Protein AF-A0A961JC04-F1 (afdb_monomer)

pLDDT: mean 83.64, std 12.99, range [33.53, 96.5]

Mean predicted aligned error: 6.87 Å

Structure (mmCIF, N/CA/C/O backbone):
data_AF-A0A961JC04-F1
#
_entry.id   AF-A0A961JC04-F1
#
loop_
_atom_site.group_PDB
_atom_site.id
_atom_site.type_symbol
_atom_site.label_atom_id
_atom_site.label_alt_id
_atom_site.label_comp_id
_atom_site.label_asym_id
_atom_site.label_entity_id
_atom_site.label_seq_id
_atom_site.pdbx_PDB_ins_code
_atom_site.Cartn_x
_atom_site.Cartn_y
_atom_site.Cartn_z
_atom_site.occupancy
_atom_site.B_iso_or_equiv
_atom_site.auth_seq_id
_atom_site.auth_comp_id
_atom_site.auth_asym_id
_atom_site.auth_atom_id
_atom_site.pdbx_PDB_model_num
ATOM 1 N N . MET A 1 1 ? 18.049 29.715 16.057 1.00 34.16 1 MET A N 1
ATOM 2 C CA . MET A 1 1 ? 17.731 28.645 17.024 1.00 34.16 1 MET A CA 1
ATOM 3 C C . MET A 1 1 ? 17.619 27.347 16.231 1.00 34.16 1 MET A C 1
ATOM 5 O O . MET A 1 1 ? 16.633 27.157 15.534 1.00 34.16 1 MET A O 1
ATOM 9 N N . ARG A 1 2 ? 18.699 26.555 16.179 1.00 36.19 2 ARG A N 1
ATOM 10 C CA . ARG A 1 2 ? 18.764 25.285 15.439 1.00 36.19 2 ARG A CA 1
ATOM 11 C C . ARG A 1 2 ? 18.421 24.164 16.416 1.00 36.19 2 ARG A C 1
ATOM 13 O O . ARG A 1 2 ? 19.235 23.862 17.277 1.00 36.19 2 ARG A O 1
ATOM 20 N N . TYR A 1 3 ? 17.234 23.584 16.290 1.00 33.78 3 TYR A N 1
ATOM 21 C CA . TYR A 1 3 ? 16.940 22.270 16.857 1.00 33.78 3 TYR A CA 1
ATOM 22 C C . TYR A 1 3 ? 17.238 21.231 15.770 1.00 33.78 3 TYR A C 1
ATOM 24 O O . TYR A 1 3 ? 16.352 20.809 15.035 1.00 33.78 3 TYR A O 1
ATOM 32 N N . GLU A 1 4 ? 18.513 20.877 15.621 1.00 39.78 4 GLU A N 1
ATOM 33 C CA . GLU A 1 4 ? 18.945 19.700 14.858 1.00 39.78 4 GLU A CA 1
ATOM 34 C C . GLU A 1 4 ? 19.625 18.718 15.816 1.00 39.78 4 GLU A C 1
ATOM 36 O O . GLU A 1 4 ? 20.788 18.358 15.661 1.00 39.78 4 GLU A O 1
ATOM 41 N N . GLU A 1 5 ? 18.881 18.251 16.820 1.00 42.38 5 GLU A N 1
ATOM 42 C CA . GLU A 1 5 ? 19.160 16.920 17.352 1.00 42.38 5 GLU A CA 1
ATOM 43 C C . GLU A 1 5 ? 18.714 15.913 16.289 1.00 42.38 5 GLU A C 1
ATOM 45 O O . GLU A 1 5 ? 17.540 15.587 16.072 1.00 42.38 5 GLU A O 1
ATOM 50 N N . THR A 1 6 ? 19.704 15.518 15.500 1.00 48.38 6 THR A N 1
ATOM 51 C CA . THR A 1 6 ? 19.596 14.481 14.487 1.00 48.38 6 THR A CA 1
ATOM 52 C C . THR A 1 6 ? 19.520 13.162 15.240 1.00 48.38 6 THR A C 1
ATOM 54 O O . THR A 1 6 ? 20.556 12.604 15.588 1.00 48.38 6 THR A O 1
ATOM 57 N N . SER A 1 7 ? 18.315 12.676 15.555 1.00 51.34 7 SER A N 1
ATOM 58 C CA . SER A 1 7 ? 18.206 11.309 16.064 1.00 51.34 7 SER A CA 1
ATOM 59 C C . SER A 1 7 ? 18.908 10.356 15.091 1.00 51.34 7 SER A C 1
ATOM 61 O O . SER A 1 7 ? 18.684 10.398 13.874 1.00 51.34 7 SER A O 1
ATOM 63 N N . SER A 1 8 ? 19.813 9.544 15.635 1.00 64.31 8 SER A N 1
ATOM 64 C CA . SER A 1 8 ? 20.621 8.579 14.894 1.00 64.31 8 SER A CA 1
ATOM 65 C C . SER A 1 8 ? 19.840 7.314 14.537 1.00 64.31 8 SER A C 1
ATOM 67 O O . SER A 1 8 ? 20.302 6.551 13.683 1.00 64.31 8 SER A O 1
ATOM 69 N N . LEU A 1 9 ? 18.666 7.101 15.145 1.00 81.06 9 LEU A N 1
ATOM 70 C CA .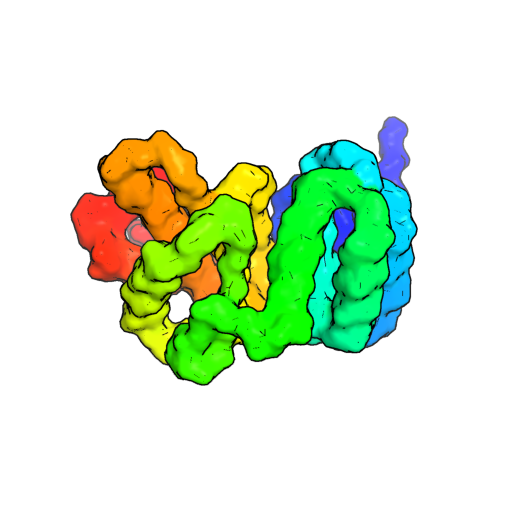 LEU A 1 9 ? 17.882 5.885 14.976 1.00 81.06 9 LEU A CA 1
ATOM 71 C C . LEU A 1 9 ? 17.142 5.884 13.625 1.00 81.06 9 LEU A C 1
ATOM 73 O O . LEU A 1 9 ? 16.442 6.848 13.299 1.00 81.06 9 LEU A O 1
ATOM 77 N N . PRO A 1 10 ? 17.235 4.797 12.833 1.00 82.81 10 PRO A N 1
ATOM 78 C CA . PRO A 1 10 ? 16.523 4.690 11.559 1.00 82.81 10 PRO A CA 1
ATOM 79 C C . PRO A 1 10 ? 15.000 4.836 11.679 1.00 82.81 10 PRO A C 1
ATOM 81 O O . PRO A 1 10 ? 14.378 5.392 10.777 1.00 82.81 10 PRO A O 1
ATOM 84 N N . VAL A 1 11 ? 14.398 4.420 12.802 1.00 85.88 11 VAL A N 1
ATOM 85 C CA . VAL A 1 11 ? 12.956 4.601 13.062 1.00 85.88 11 VAL A CA 1
ATOM 86 C C . VAL A 1 11 ? 12.585 6.085 13.105 1.00 85.88 11 VAL A C 1
ATOM 88 O O . VAL A 1 11 ? 11.641 6.495 12.437 1.00 85.88 11 VAL A O 1
ATOM 91 N N . ASP A 1 12 ? 13.374 6.933 13.763 1.00 86.81 12 ASP A N 1
ATOM 92 C CA . ASP A 1 12 ? 13.081 8.369 13.832 1.00 86.81 12 ASP A CA 1
ATOM 93 C C . ASP A 1 12 ? 13.235 9.056 12.474 1.00 86.81 12 ASP A C 1
ATOM 95 O O . ASP A 1 12 ? 12.460 9.956 12.126 1.00 86.81 12 ASP A O 1
ATOM 99 N N . ARG A 1 13 ? 14.205 8.612 11.663 1.00 88.19 13 ARG A N 1
ATOM 100 C CA . ARG A 1 13 ? 1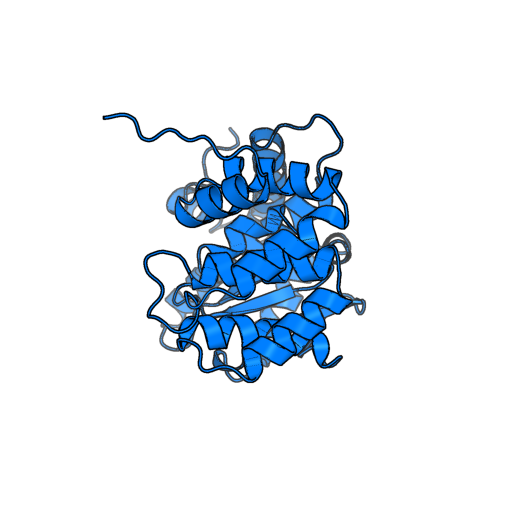4.336 9.058 10.269 1.00 88.19 13 ARG A CA 1
ATOM 101 C C . ARG A 1 13 ? 13.138 8.627 9.426 1.00 88.19 13 ARG A C 1
ATOM 103 O O . ARG A 1 13 ? 12.625 9.453 8.668 1.00 88.19 13 ARG A O 1
ATOM 110 N N . LEU A 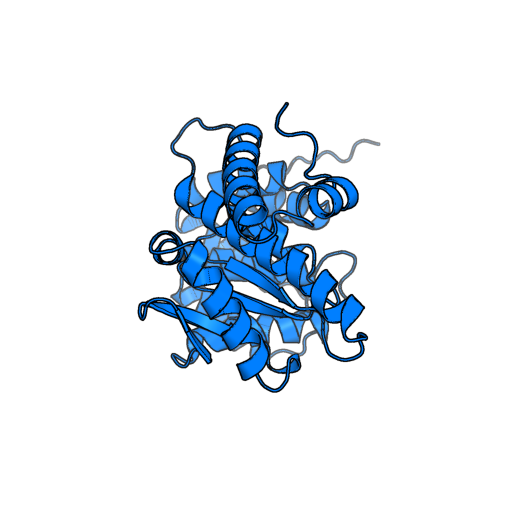1 14 ? 12.672 7.386 9.584 1.00 88.75 14 LEU A N 1
ATOM 111 C CA . LEU A 1 14 ? 11.479 6.870 8.912 1.00 88.75 14 LEU A CA 1
ATOM 112 C C . LEU A 1 14 ? 10.256 7.721 9.276 1.00 88.75 14 LEU A C 1
ATOM 114 O O . LEU A 1 14 ? 9.611 8.277 8.387 1.00 88.75 14 LEU A O 1
ATOM 118 N N . LEU A 1 15 ? 9.982 7.895 10.570 1.00 86.69 15 LEU A N 1
ATOM 119 C CA . LEU A 1 15 ? 8.841 8.659 11.078 1.00 86.69 15 LEU A CA 1
ATOM 120 C C . LEU A 1 15 ? 8.885 10.116 10.618 1.00 86.69 15 LEU A C 1
ATOM 122 O O . LEU A 1 15 ? 7.885 10.651 10.138 1.00 86.69 15 LEU A O 1
ATOM 126 N N . ARG A 1 16 ? 10.057 10.758 10.682 1.00 86.62 16 ARG A N 1
ATOM 127 C CA . ARG A 1 16 ? 10.255 12.115 10.158 1.00 86.62 16 ARG A CA 1
ATOM 128 C C . ARG A 1 16 ? 9.995 12.172 8.655 1.00 86.62 16 ARG A C 1
ATOM 130 O O . ARG A 1 16 ? 9.315 13.088 8.191 1.00 86.62 16 ARG A O 1
ATOM 137 N N . GLY A 1 17 ? 10.501 11.207 7.890 1.00 86.75 17 GLY A N 1
ATOM 138 C CA . GLY A 1 17 ? 10.270 11.105 6.451 1.00 86.75 17 GLY A CA 1
ATOM 139 C C . GLY A 1 17 ? 8.786 10.952 6.110 1.00 86.75 17 GLY A C 1
ATOM 140 O O . GLY A 1 17 ? 8.287 11.651 5.228 1.00 86.75 17 GLY A O 1
ATOM 141 N N . LEU A 1 18 ? 8.061 10.108 6.852 1.00 85.06 18 LEU A N 1
ATOM 142 C CA . LEU A 1 18 ? 6.624 9.881 6.680 1.00 85.06 18 LEU A CA 1
ATOM 143 C C . LEU A 1 18 ? 5.816 11.141 7.011 1.00 85.06 18 LEU A C 1
ATOM 145 O O . LEU A 1 18 ? 5.005 11.590 6.196 1.00 85.06 18 LEU A O 1
ATOM 149 N N . ARG A 1 19 ? 6.103 11.774 8.156 1.00 84.25 19 ARG A N 1
ATOM 150 C CA . ARG A 1 19 ? 5.468 13.029 8.595 1.00 84.25 19 ARG A CA 1
ATOM 151 C C . ARG A 1 19 ? 5.727 14.185 7.619 1.00 84.25 19 ARG A C 1
ATOM 153 O O . ARG A 1 19 ? 4.845 15.014 7.415 1.00 84.25 19 ARG A O 1
ATOM 160 N N . THR A 1 20 ? 6.897 14.218 6.974 1.00 83.12 20 THR A N 1
ATOM 161 C CA . THR A 1 20 ? 7.299 15.270 6.013 1.00 83.12 20 THR A CA 1
ATOM 162 C C . THR A 1 20 ? 7.099 14.904 4.539 1.00 83.12 20 THR A C 1
ATOM 164 O O . THR A 1 20 ? 7.484 15.683 3.669 1.00 83.12 20 THR A O 1
ATOM 167 N N . ALA A 1 21 ? 6.495 13.750 4.236 1.00 79.50 21 ALA A N 1
ATOM 168 C CA . ALA A 1 21 ? 6.263 13.266 2.870 1.00 79.50 21 ALA A CA 1
ATOM 169 C C . ALA A 1 21 ? 7.529 13.085 2.003 1.00 79.50 21 ALA A C 1
ATOM 171 O O . ALA A 1 21 ? 7.442 13.062 0.774 1.00 79.50 21 ALA A O 1
ATOM 172 N N . ARG A 1 22 ? 8.711 12.951 2.612 1.00 84.38 22 ARG A N 1
ATOM 173 C CA . ARG A 1 22 ? 9.986 12.812 1.894 1.00 84.38 22 ARG A CA 1
ATOM 174 C C . ARG A 1 22 ? 10.254 11.346 1.562 1.00 84.38 22 ARG A C 1
ATOM 176 O O . ARG A 1 22 ? 10.952 10.668 2.309 1.00 84.38 22 ARG A O 1
ATOM 183 N N . VAL A 1 23 ? 9.705 10.860 0.446 1.00 80.88 23 VAL A N 1
ATOM 184 C CA . VAL A 1 23 ? 9.762 9.433 0.054 1.00 80.88 23 VAL A CA 1
ATOM 185 C C . VAL A 1 23 ? 11.195 8.887 0.018 1.00 80.88 23 VAL A C 1
ATOM 187 O O . VAL A 1 23 ? 11.435 7.817 0.563 1.00 80.88 23 VAL A O 1
ATOM 190 N N . SER A 1 24 ? 12.169 9.641 -0.503 1.00 81.00 24 SER A N 1
ATOM 191 C CA . SER A 1 24 ? 13.581 9.222 -0.520 1.00 81.00 24 SER A CA 1
ATOM 192 C C . SER A 1 24 ? 14.177 9.036 0.883 1.00 81.00 24 SER A C 1
ATOM 194 O O . SER A 1 24 ? 14.940 8.098 1.111 1.00 81.00 24 SER A O 1
ATOM 196 N N . ALA A 1 25 ? 13.793 9.879 1.849 1.00 84.94 25 ALA A N 1
ATOM 197 C CA . ALA A 1 25 ? 14.208 9.738 3.245 1.00 84.94 25 ALA A CA 1
ATOM 198 C C . ALA A 1 25 ? 13.563 8.509 3.902 1.00 84.94 25 ALA A C 1
ATOM 200 O O . ALA A 1 25 ? 14.232 7.784 4.635 1.00 84.94 25 ALA A O 1
ATOM 201 N N . VAL A 1 26 ? 12.286 8.251 3.600 1.00 85.75 26 VAL A N 1
ATOM 202 C CA . VAL A 1 26 ? 11.575 7.051 4.066 1.00 85.75 26 VAL A CA 1
ATOM 203 C C . VAL A 1 26 ? 12.216 5.790 3.485 1.00 85.75 26 VAL A C 1
ATOM 205 O O . VAL A 1 26 ? 12.465 4.844 4.222 1.00 85.75 26 VAL A O 1
ATOM 208 N N . TRP A 1 27 ? 12.549 5.790 2.193 1.00 83.31 27 TRP A N 1
ATOM 209 C CA . TRP A 1 27 ? 13.206 4.667 1.524 1.00 83.31 27 TRP A CA 1
ATOM 210 C C . TRP A 1 27 ? 14.598 4.381 2.096 1.00 83.31 27 TRP A C 1
ATOM 212 O O . TRP A 1 27 ? 14.915 3.232 2.407 1.00 83.31 27 TRP A O 1
ATOM 222 N N . GLY A 1 28 ? 15.411 5.423 2.310 1.00 84.75 28 GLY A N 1
ATOM 223 C CA . GLY A 1 28 ? 16.721 5.289 2.951 1.00 84.75 28 GLY A CA 1
ATOM 224 C C . GLY A 1 28 ? 16.621 4.685 4.354 1.00 84.75 28 GLY A C 1
ATOM 225 O O . GLY A 1 28 ? 17.309 3.708 4.649 1.00 84.75 28 GLY A O 1
ATOM 226 N N . ALA A 1 29 ? 15.702 5.201 5.175 1.00 87.62 29 ALA A N 1
ATOM 227 C CA . ALA A 1 29 ? 15.454 4.693 6.521 1.00 87.62 29 ALA A CA 1
ATOM 228 C C . ALA A 1 29 ? 14.923 3.248 6.518 1.00 87.62 29 ALA A C 1
ATOM 230 O O . ALA A 1 29 ? 15.407 2.417 7.279 1.00 87.62 29 ALA A O 1
ATOM 231 N N . ALA A 1 30 ? 13.990 2.904 5.625 1.00 84.25 30 ALA A N 1
ATOM 232 C CA . ALA A 1 30 ? 13.474 1.541 5.492 1.00 84.25 30 ALA A CA 1
ATOM 233 C C . ALA A 1 30 ? 14.574 0.541 5.096 1.00 84.25 30 ALA A C 1
ATOM 235 O O . ALA A 1 30 ? 14.599 -0.588 5.585 1.00 84.25 30 ALA A O 1
ATOM 236 N N . ARG A 1 31 ? 15.525 0.950 4.247 1.00 83.56 31 ARG A N 1
ATOM 237 C CA . ARG A 1 31 ? 16.679 0.118 3.879 1.00 83.56 31 ARG A CA 1
ATOM 238 C C . ARG A 1 31 ? 17.639 -0.099 5.051 1.00 83.56 31 ARG A C 1
ATOM 240 O O . ARG A 1 31 ? 18.206 -1.179 5.180 1.00 83.56 31 ARG A O 1
ATOM 247 N N . GLU A 1 32 ? 17.821 0.908 5.897 1.00 86.56 32 GLU A N 1
ATOM 248 C CA . GLU A 1 32 ? 18.600 0.781 7.132 1.00 86.56 32 GLU A CA 1
ATOM 249 C C . GLU A 1 32 ? 17.903 -0.140 8.141 1.00 86.56 32 GLU A C 1
ATOM 251 O O . GLU A 1 32 ? 18.556 -1.011 8.704 1.00 86.56 32 GLU A O 1
ATOM 256 N N . LEU A 1 33 ? 16.579 -0.026 8.304 1.00 85.38 33 LEU A N 1
ATOM 257 C CA . LEU A 1 33 ? 15.785 -0.937 9.141 1.00 85.38 33 LEU A CA 1
ATOM 258 C C . LEU A 1 33 ? 15.888 -2.390 8.651 1.00 85.38 33 LEU A C 1
ATOM 260 O O . LEU A 1 33 ? 16.155 -3.285 9.446 1.00 85.38 33 LEU A O 1
ATOM 264 N N . ARG A 1 34 ? 15.802 -2.620 7.330 1.00 82.31 34 ARG A N 1
ATOM 265 C CA . ARG A 1 34 ? 16.060 -3.936 6.707 1.00 82.31 34 ARG A CA 1
ATOM 266 C C . ARG A 1 34 ? 17.424 -4.508 7.092 1.00 82.31 34 ARG A C 1
ATOM 268 O O . ARG A 1 34 ? 17.538 -5.710 7.304 1.00 82.31 34 ARG A O 1
ATOM 275 N N . ALA A 1 35 ? 18.453 -3.664 7.155 1.00 83.88 35 ALA A N 1
ATOM 276 C CA . ALA A 1 35 ? 19.803 -4.087 7.514 1.00 83.88 35 ALA A CA 1
ATOM 277 C C . ALA A 1 35 ? 19.956 -4.406 9.012 1.00 83.88 35 ALA A C 1
ATOM 279 O O . ALA A 1 35 ? 20.814 -5.212 9.357 1.00 83.88 35 ALA A O 1
ATOM 280 N N . LEU A 1 36 ? 19.130 -3.803 9.876 1.00 82.56 36 LEU A N 1
ATOM 281 C CA . LEU A 1 36 ? 19.084 -4.095 11.313 1.00 82.56 36 LEU A CA 1
ATOM 282 C C . LEU A 1 36 ? 18.342 -5.402 11.645 1.00 82.56 36 LEU A C 1
ATOM 284 O O . LEU A 1 36 ? 18.507 -5.928 12.739 1.00 82.56 36 LEU A O 1
ATOM 288 N N . GLY A 1 37 ? 17.537 -5.947 10.727 1.00 80.38 37 GLY A N 1
ATOM 289 C CA . GLY A 1 37 ? 16.803 -7.194 10.973 1.00 80.38 37 GLY A CA 1
ATOM 290 C C . GLY A 1 37 ? 15.729 -7.027 12.061 1.00 80.38 37 GLY A C 1
ATOM 291 O O . GLY A 1 37 ? 15.049 -6.011 12.055 1.00 80.38 37 GLY A O 1
ATOM 292 N N . PRO A 1 38 ? 15.514 -7.981 12.980 1.00 81.69 38 PRO A N 1
ATOM 293 C CA . PRO A 1 38 ? 14.445 -7.894 13.984 1.00 81.69 38 PRO A CA 1
ATOM 294 C C . PRO A 1 38 ? 14.693 -6.852 15.095 1.00 81.69 38 PRO A C 1
ATOM 296 O O . PRO A 1 38 ? 13.764 -6.489 15.815 1.00 81.69 38 PRO A O 1
ATOM 299 N N . ASP A 1 39 ? 15.908 -6.309 15.223 1.00 84.69 39 ASP A N 1
ATOM 300 C CA . ASP A 1 39 ? 16.299 -5.438 16.346 1.00 84.69 39 ASP A CA 1
ATOM 301 C C . ASP A 1 39 ? 15.535 -4.103 16.412 1.00 84.69 39 ASP A C 1
ATOM 303 O O . ASP A 1 39 ? 15.492 -3.454 17.458 1.00 84.69 39 ASP A O 1
ATOM 307 N N . TRP A 1 40 ? 14.908 -3.667 15.316 1.00 85.75 40 TRP A N 1
ATOM 308 C CA . TRP A 1 40 ? 14.099 -2.443 15.306 1.00 85.75 40 TRP A CA 1
ATOM 309 C C . TRP A 1 40 ? 12.625 -2.682 15.668 1.00 85.75 40 TRP A C 1
ATOM 311 O O . TRP A 1 40 ? 11.907 -1.707 15.906 1.00 85.75 40 TRP A O 1
ATOM 321 N N . VAL A 1 41 ? 12.163 -3.938 15.761 1.00 86.69 41 VAL A N 1
ATOM 322 C CA . VAL A 1 41 ? 10.772 -4.269 16.121 1.00 86.69 41 VAL A CA 1
ATOM 323 C C . VAL A 1 41 ? 10.359 -3.622 17.451 1.00 86.69 41 VAL A C 1
ATOM 325 O O . VAL A 1 41 ? 9.310 -2.972 17.477 1.00 86.69 41 VAL A O 1
ATOM 328 N N . PRO A 1 42 ? 11.159 -3.671 18.540 1.00 88.38 42 PRO A N 1
ATOM 329 C CA . PRO A 1 42 ? 10.803 -2.999 19.791 1.00 88.38 42 PRO A CA 1
ATOM 330 C C . PRO A 1 42 ? 10.614 -1.484 19.638 1.00 88.38 42 PRO A C 1
ATOM 332 O O . PRO A 1 42 ? 9.705 -0.918 20.242 1.00 88.38 42 PRO A O 1
ATOM 335 N N . LEU A 1 43 ? 11.428 -0.832 18.802 1.00 86.56 43 LEU A N 1
ATOM 336 C CA . LEU A 1 43 ? 11.334 0.609 18.541 1.00 86.56 43 LEU A CA 1
ATOM 337 C C . LEU A 1 43 ? 10.044 0.954 17.787 1.00 86.56 43 LEU A C 1
ATOM 339 O O . LEU A 1 43 ? 9.371 1.926 18.118 1.00 86.56 43 LEU A O 1
ATOM 343 N N . MET A 1 44 ? 9.665 0.130 16.808 1.00 87.88 44 MET A N 1
ATOM 344 C CA . MET A 1 44 ? 8.404 0.302 16.088 1.00 87.88 44 MET A CA 1
ATOM 345 C C . MET A 1 44 ? 7.195 0.093 16.987 1.00 87.88 44 MET A C 1
ATOM 347 O O . MET A 1 44 ? 6.244 0.873 16.955 1.00 87.88 44 MET A O 1
ATOM 351 N N . ARG A 1 45 ? 7.241 -0.952 17.818 1.00 89.50 45 ARG A N 1
ATOM 352 C CA . ARG A 1 45 ? 6.190 -1.216 18.796 1.00 89.50 45 ARG A CA 1
ATOM 353 C C . ARG A 1 45 ? 6.071 -0.057 19.773 1.00 89.50 45 ARG A C 1
ATOM 355 O O . ARG A 1 45 ? 4.952 0.348 20.059 1.00 89.50 45 ARG A O 1
ATOM 362 N N . ALA A 1 46 ? 7.176 0.513 20.252 1.00 88.88 46 ALA A N 1
ATOM 363 C CA . ALA A 1 46 ? 7.132 1.680 21.130 1.00 88.88 46 ALA A CA 1
ATOM 364 C C . ALA A 1 46 ? 6.363 2.852 20.489 1.00 88.88 46 ALA A C 1
ATOM 366 O O . ALA A 1 46 ? 5.477 3.414 21.133 1.00 88.88 46 ALA A O 1
ATOM 367 N N . GLU A 1 47 ? 6.605 3.143 19.206 1.00 88.75 47 GLU A N 1
ATOM 368 C CA . GLU A 1 47 ? 5.850 4.166 18.467 1.00 88.75 47 GLU A CA 1
ATOM 369 C C . GLU A 1 47 ? 4.362 3.793 18.323 1.00 88.75 47 GLU A C 1
ATOM 371 O O . GLU A 1 47 ? 3.483 4.611 18.589 1.00 88.75 47 GLU A O 1
ATOM 376 N N . LEU A 1 48 ? 4.040 2.541 17.980 1.00 90.19 48 LEU A N 1
ATOM 377 C CA . LEU A 1 48 ? 2.652 2.055 17.894 1.00 90.19 48 LEU A CA 1
ATOM 378 C C . LEU A 1 48 ? 1.915 2.075 19.250 1.00 90.19 48 LEU A C 1
ATOM 380 O O . LEU A 1 48 ? 0.680 2.072 19.291 1.00 90.19 48 LEU A O 1
ATOM 384 N N . HIS A 1 49 ? 2.631 2.114 20.374 1.00 90.69 49 HIS A N 1
ATOM 385 C CA . HIS A 1 49 ? 2.038 2.219 21.710 1.00 90.69 49 HIS A CA 1
ATOM 386 C C . HIS A 1 49 ? 1.716 3.652 22.141 1.00 90.69 49 HIS A C 1
ATOM 388 O O . HIS A 1 49 ? 0.957 3.823 23.101 1.00 90.69 49 HIS A O 1
ATOM 394 N N . THR A 1 50 ? 2.213 4.662 21.425 1.00 86.69 50 THR A N 1
ATOM 395 C CA . THR A 1 50 ? 1.898 6.070 21.700 1.00 86.69 50 THR A CA 1
ATOM 396 C C . THR A 1 50 ? 0.382 6.338 21.640 1.00 86.69 50 THR A C 1
ATOM 398 O O . THR A 1 50 ? -0.373 5.592 21.000 1.00 86.69 50 THR A O 1
ATOM 401 N N . PRO A 1 51 ? -0.116 7.370 22.346 1.00 83.38 51 PRO A N 1
ATOM 402 C CA . PRO A 1 51 ? -1.529 7.749 22.301 1.00 83.38 51 PRO A CA 1
ATOM 403 C C . PRO A 1 51 ? -1.929 8.466 21.000 1.00 83.38 51 PRO A C 1
ATOM 405 O O . PRO A 1 51 ? -3.116 8.686 20.782 1.00 83.38 51 PRO A O 1
ATOM 408 N N . ASP A 1 52 ? -0.984 8.780 20.109 1.00 83.50 52 ASP A N 1
ATOM 409 C CA . ASP A 1 52 ? -1.193 9.563 18.880 1.00 83.50 52 ASP A CA 1
ATOM 410 C C . ASP A 1 52 ? -2.299 9.010 17.957 1.00 83.50 52 ASP A C 1
ATOM 412 O O . ASP A 1 52 ? -2.848 9.732 17.123 1.00 83.50 52 ASP A O 1
ATOM 416 N N . TRP A 1 53 ? -2.657 7.732 18.102 1.00 88.19 53 TRP A N 1
ATOM 417 C CA . TRP A 1 53 ? -3.666 7.061 17.281 1.00 88.19 53 TRP A CA 1
ATOM 418 C C . TRP A 1 53 ? -5.115 7.337 17.705 1.00 88.19 53 TRP A C 1
ATOM 420 O O . TRP A 1 53 ? -6.037 7.077 16.920 1.00 88.19 53 TRP A O 1
ATOM 430 N N . THR A 1 54 ? -5.330 7.826 18.930 1.00 83.75 54 THR A N 1
ATOM 431 C CA . THR A 1 54 ? -6.670 8.115 19.468 1.00 83.75 54 THR A CA 1
ATOM 432 C C . THR A 1 54 ? -7.156 9.505 19.068 1.00 83.75 54 THR A C 1
ATOM 434 O O . THR A 1 54 ? -8.354 9.723 18.906 1.00 83.75 54 THR A O 1
ATOM 437 N N . GLU A 1 55 ? -6.232 10.448 18.882 1.00 77.19 55 GLU A N 1
ATOM 438 C CA . GLU A 1 55 ? -6.543 11.816 18.477 1.00 77.19 55 GLU A CA 1
ATOM 439 C C . GLU A 1 55 ? -6.786 11.933 16.967 1.00 77.19 55 GLU A C 1
ATOM 441 O O . GLU A 1 55 ? -6.361 11.093 16.167 1.00 77.19 55 GLU A O 1
ATOM 446 N N . ALA A 1 56 ? -7.456 13.016 16.556 1.00 64.19 56 ALA A N 1
ATOM 447 C CA . ALA A 1 56 ? -7.503 13.388 15.148 1.00 64.19 56 ALA A CA 1
ATOM 448 C C . ALA A 1 56 ? -6.065 13.497 14.616 1.00 64.19 56 ALA A C 1
ATOM 450 O O . ALA A 1 56 ? -5.276 14.256 15.189 1.00 64.19 56 ALA A O 1
ATOM 451 N N . PR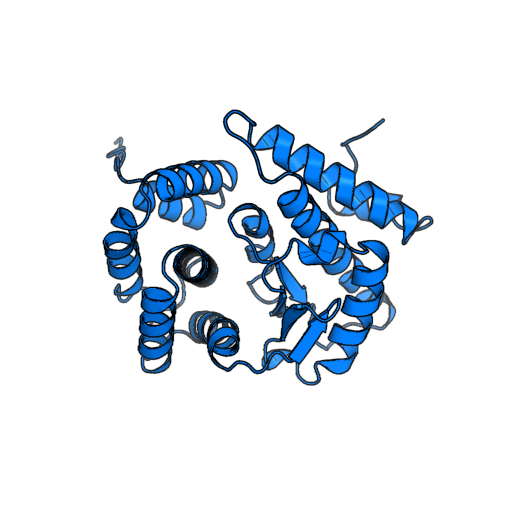O A 1 57 ? -5.699 12.758 13.552 1.00 62.09 57 PRO A N 1
ATOM 452 C CA . PRO A 1 57 ? -4.321 12.693 13.105 1.00 62.09 57 PRO A CA 1
ATOM 453 C C . PRO A 1 57 ? -3.843 14.099 12.742 1.00 62.09 57 PRO A C 1
ATOM 455 O O . PRO A 1 57 ? -4.298 14.707 11.772 1.00 62.09 57 PRO A O 1
ATOM 458 N N . ARG A 1 58 ? -2.906 14.638 13.528 1.00 60.91 58 ARG A N 1
ATOM 459 C CA . ARG A 1 58 ? -2.219 15.881 13.174 1.00 60.91 58 ARG A CA 1
ATOM 460 C C . ARG A 1 58 ? -1.292 15.572 12.001 1.00 60.91 58 ARG A C 1
ATOM 462 O O . ARG A 1 58 ? -0.279 14.893 12.146 1.00 60.91 58 ARG A O 1
ATOM 469 N N . GLY A 1 59 ? -1.655 16.035 10.808 1.00 63.03 59 GLY A N 1
ATOM 470 C CA . GLY A 1 59 ? -0.890 15.758 9.593 1.00 63.03 59 GLY A CA 1
ATOM 471 C C . GLY A 1 59 ? -1.223 14.396 8.973 1.00 63.03 59 GLY A C 1
ATOM 472 O O . GLY A 1 59 ? -2.299 14.228 8.416 1.00 63.03 59 GLY A O 1
ATOM 473 N N . ARG A 1 60 ? -0.271 13.453 8.975 1.00 65.25 60 ARG A N 1
ATOM 474 C CA . ARG A 1 60 ? -0.297 12.202 8.179 1.00 65.25 60 ARG A CA 1
ATOM 475 C C . ARG A 1 60 ? -0.385 10.929 9.044 1.00 65.25 60 ARG A C 1
ATOM 477 O O . ARG A 1 60 ? 0.268 9.939 8.732 1.00 65.25 60 ARG A O 1
ATOM 484 N N . GLY A 1 61 ? -1.108 10.976 10.165 1.00 75.44 61 GLY A N 1
ATOM 485 C CA . GLY A 1 61 ? -1.094 9.912 11.185 1.00 75.44 61 GLY A CA 1
ATOM 486 C C . GLY A 1 61 ? -1.561 8.540 10.681 1.00 75.44 61 GLY A C 1
ATOM 487 O O . GLY A 1 61 ? -0.889 7.544 10.920 1.00 75.44 61 GLY A O 1
ATOM 488 N N . ASP A 1 62 ? -2.629 8.499 9.891 1.00 78.25 62 ASP A N 1
ATOM 489 C CA . ASP A 1 62 ? -3.139 7.289 9.232 1.00 78.25 62 ASP A CA 1
ATOM 490 C C . ASP A 1 62 ? -2.103 6.656 8.286 1.00 78.25 62 ASP A C 1
ATOM 492 O O . ASP A 1 62 ? -1.911 5.440 8.264 1.00 78.25 62 ASP A O 1
ATOM 496 N N . LYS A 1 63 ? -1.371 7.496 7.548 1.00 80.06 63 LYS A N 1
ATOM 497 C CA . LYS A 1 63 ? -0.303 7.072 6.630 1.00 80.06 63 LYS A CA 1
ATOM 498 C C . LYS A 1 63 ? 0.898 6.526 7.383 1.00 80.06 63 LYS A C 1
ATOM 500 O O . LYS A 1 63 ? 1.467 5.526 6.956 1.00 80.06 63 LYS A O 1
ATOM 505 N N . VAL A 1 64 ? 1.289 7.185 8.478 1.00 85.88 64 VAL A N 1
ATOM 506 C CA . VAL A 1 64 ? 2.348 6.679 9.355 1.00 85.88 64 VAL A CA 1
ATOM 507 C C . VAL A 1 64 ? 1.933 5.299 9.848 1.00 85.88 64 VAL A C 1
ATOM 509 O O . VAL A 1 64 ? 2.633 4.342 9.538 1.00 85.88 64 VAL A O 1
ATOM 512 N N . LEU A 1 65 ? 0.759 5.181 10.479 1.00 88.88 65 LEU A N 1
ATOM 513 C CA . LEU A 1 65 ? 0.233 3.923 11.010 1.00 88.88 65 LEU A CA 1
ATOM 514 C C . LEU A 1 65 ? 0.264 2.793 9.978 1.00 88.88 65 LEU A C 1
ATOM 516 O O . LEU A 1 65 ? 0.808 1.727 10.255 1.00 88.88 65 LEU A O 1
ATOM 520 N N . GLY A 1 66 ? -0.254 3.035 8.772 1.00 88.38 66 GLY A N 1
ATOM 521 C CA . GLY A 1 66 ? -0.256 2.024 7.718 1.00 88.38 66 GLY A CA 1
ATOM 522 C C . GLY A 1 66 ? 1.153 1.571 7.322 1.00 88.38 66 GLY A C 1
ATOM 523 O O . GLY A 1 66 ? 1.368 0.380 7.118 1.00 88.38 66 GLY A O 1
ATOM 524 N N . VAL A 1 67 ? 2.130 2.485 7.224 1.00 87.31 67 VAL A N 1
ATOM 525 C CA . VAL A 1 67 ? 3.503 2.114 6.845 1.00 87.31 67 VAL A CA 1
ATOM 526 C C . VAL A 1 67 ? 4.156 1.321 7.970 1.00 87.31 67 VAL A C 1
ATOM 528 O O . VAL A 1 67 ? 4.828 0.334 7.687 1.00 87.31 67 VAL A O 1
ATOM 531 N N . LEU A 1 68 ? 3.932 1.703 9.232 1.00 89.88 68 LEU A N 1
ATOM 532 C CA . LEU A 1 68 ? 4.451 0.951 10.375 1.00 89.88 68 LEU A CA 1
ATOM 533 C C . LEU A 1 68 ? 3.884 -0.475 10.400 1.00 89.88 68 LEU A C 1
ATOM 535 O O . LEU A 1 68 ? 4.655 -1.418 10.542 1.00 89.88 68 LEU A O 1
ATOM 539 N N . LEU A 1 69 ? 2.573 -0.644 10.187 1.00 91.62 69 LEU A N 1
ATOM 540 C CA . LEU A 1 69 ? 1.935 -1.964 10.126 1.00 91.62 69 LEU A CA 1
ATOM 541 C C . LEU A 1 69 ? 2.416 -2.795 8.929 1.00 91.62 69 LEU A C 1
ATOM 543 O O . LEU A 1 69 ? 2.684 -3.980 9.089 1.00 91.62 69 LEU A O 1
ATOM 547 N N . ALA A 1 70 ? 2.579 -2.187 7.749 1.00 88.88 70 ALA A N 1
ATOM 548 C CA . ALA A 1 70 ? 3.094 -2.880 6.565 1.00 88.88 70 ALA A CA 1
ATOM 549 C C . ALA A 1 70 ? 4.540 -3.346 6.728 1.00 88.88 70 ALA A C 1
ATOM 551 O O . ALA A 1 70 ? 4.873 -4.447 6.298 1.00 88.88 70 ALA A O 1
ATOM 552 N N . LEU A 1 71 ? 5.391 -2.521 7.342 1.00 86.69 71 LEU A N 1
ATOM 553 C CA . LEU A 1 71 ? 6.753 -2.929 7.664 1.00 86.69 71 LEU A CA 1
ATOM 554 C C . LEU A 1 71 ? 6.727 -4.037 8.716 1.00 86.69 71 LEU A C 1
ATOM 556 O O . LEU A 1 71 ? 7.379 -5.053 8.526 1.00 86.69 71 LEU A O 1
ATOM 560 N N . LEU A 1 72 ? 5.946 -3.891 9.787 1.00 90.25 72 LEU A N 1
ATOM 561 C CA . LEU A 1 72 ? 5.876 -4.911 10.830 1.00 90.25 72 LEU A CA 1
ATOM 562 C C . LEU A 1 72 ? 5.457 -6.276 10.257 1.00 90.25 72 LEU A C 1
ATOM 564 O O . LEU A 1 72 ? 6.133 -7.256 10.528 1.00 90.25 72 LEU A O 1
ATOM 568 N N . ASP A 1 73 ? 4.454 -6.319 9.376 1.00 89.81 73 ASP A N 1
ATOM 569 C CA . ASP A 1 73 ? 4.026 -7.542 8.673 1.00 89.81 73 ASP A CA 1
ATOM 570 C C . ASP A 1 73 ? 5.149 -8.171 7.822 1.00 89.81 73 ASP A C 1
ATOM 572 O O . ASP A 1 73 ? 5.287 -9.390 7.766 1.00 89.81 73 ASP A O 1
ATOM 576 N N . GLU A 1 74 ? 5.995 -7.354 7.181 1.00 85.62 74 GLU A N 1
ATOM 577 C CA . GLU A 1 74 ? 7.102 -7.851 6.350 1.00 85.62 74 GLU A CA 1
ATOM 578 C C . GLU A 1 74 ? 8.259 -8.449 7.166 1.00 85.62 74 GLU A C 1
ATOM 580 O O . GLU A 1 74 ? 8.930 -9.364 6.683 1.00 85.62 74 GLU A O 1
ATOM 585 N N . PHE A 1 75 ? 8.525 -7.935 8.368 1.00 84.69 75 PHE A N 1
ATOM 586 C CA . PHE A 1 75 ? 9.711 -8.313 9.148 1.00 84.69 75 PHE A CA 1
ATOM 587 C C . PHE A 1 75 ? 9.417 -9.199 10.356 1.00 84.69 75 PHE A C 1
ATOM 589 O O . PHE A 1 75 ? 10.281 -9.983 10.742 1.00 84.69 75 PHE A O 1
ATOM 596 N N . ASP A 1 76 ? 8.236 -9.069 10.953 1.00 89.88 76 ASP A N 1
ATOM 597 C CA . ASP A 1 76 ? 7.809 -9.811 12.135 1.00 89.88 76 ASP A CA 1
ATOM 598 C C . ASP A 1 76 ? 6.279 -9.953 12.130 1.00 89.88 76 ASP A C 1
ATOM 600 O O . ASP A 1 76 ? 5.535 -9.157 12.713 1.00 89.88 76 ASP A O 1
ATOM 604 N N . HIS A 1 77 ? 5.807 -10.985 11.428 1.00 90.62 77 HIS A N 1
ATOM 605 C CA . HIS A 1 77 ? 4.379 -11.255 11.271 1.00 90.62 77 HIS A CA 1
ATOM 606 C C . HIS A 1 77 ? 3.674 -11.526 12.613 1.00 90.62 77 HIS A C 1
ATOM 608 O O . HIS A 1 77 ? 2.509 -11.167 12.779 1.00 90.62 77 HIS A O 1
ATOM 614 N N . GLU A 1 78 ? 4.374 -12.105 13.595 1.00 92.44 78 GLU A N 1
ATOM 615 C CA . GLU A 1 78 ? 3.820 -12.350 14.931 1.00 92.44 78 GLU A CA 1
ATOM 616 C C . GLU A 1 78 ? 3.601 -11.028 15.679 1.00 92.44 78 GLU A C 1
ATOM 618 O O . GLU A 1 78 ? 2.515 -10.779 16.213 1.00 92.44 78 GLU A O 1
ATOM 623 N N . ALA A 1 79 ? 4.590 -10.128 15.653 1.00 93.00 79 ALA A N 1
ATOM 624 C CA . ALA A 1 79 ? 4.433 -8.788 16.208 1.00 93.00 79 ALA A CA 1
ATOM 625 C C . ALA A 1 79 ? 3.341 -7.995 15.477 1.00 93.00 79 ALA A C 1
ATOM 627 O O . ALA A 1 79 ? 2.571 -7.283 16.121 1.00 93.00 79 ALA A O 1
ATOM 628 N N . PHE A 1 80 ? 3.235 -8.130 14.153 1.00 93.94 80 PHE A N 1
ATOM 629 C CA . PHE A 1 80 ? 2.161 -7.518 13.373 1.00 93.94 80 PHE A CA 1
ATOM 630 C C . PHE A 1 80 ? 0.782 -7.986 13.833 1.00 93.94 80 PHE A C 1
ATOM 632 O O . PHE A 1 80 ? -0.073 -7.145 14.124 1.00 93.94 80 PHE A O 1
ATOM 639 N N . GLN A 1 81 ? 0.582 -9.300 13.951 1.00 95.12 81 GLN A N 1
ATOM 640 C CA . GLN A 1 81 ? -0.671 -9.869 14.433 1.00 95.12 81 GLN A CA 1
ATOM 641 C C . GLN A 1 81 ? -1.026 -9.314 15.819 1.00 95.12 81 GLN A C 1
ATOM 643 O O . GLN A 1 81 ? -2.125 -8.786 16.006 1.00 95.12 81 GLN A O 1
ATOM 648 N N . ALA A 1 82 ? -0.077 -9.350 16.759 1.00 95.12 82 ALA A N 1
ATOM 649 C CA . ALA A 1 82 ? -0.288 -8.857 18.117 1.00 95.12 82 ALA A CA 1
ATOM 650 C C . ALA A 1 82 ? -0.655 -7.361 18.154 1.00 95.12 82 ALA A C 1
ATOM 652 O O . ALA A 1 82 ? -1.537 -6.946 18.910 1.00 95.12 82 ALA A O 1
ATOM 653 N N . GLU A 1 83 ? -0.003 -6.530 17.333 1.00 95.69 83 GLU A N 1
ATOM 654 C CA . GLU A 1 83 ? -0.295 -5.096 17.274 1.00 95.69 83 GLU A CA 1
ATOM 655 C C . GLU A 1 83 ? -1.650 -4.797 16.627 1.00 95.69 83 GLU A C 1
ATOM 657 O O . GLU A 1 83 ? -2.376 -3.935 17.124 1.00 95.69 83 GLU A O 1
ATOM 662 N N . VAL A 1 84 ? -2.035 -5.509 15.566 1.00 95.31 84 VAL A N 1
ATOM 663 C CA . VAL A 1 84 ? -3.358 -5.346 14.944 1.00 95.31 84 VAL A CA 1
ATOM 664 C C . VAL A 1 84 ? -4.468 -5.755 15.910 1.00 95.31 84 VAL A C 1
ATOM 666 O O . VAL A 1 84 ? -5.408 -4.984 16.108 1.00 95.31 84 VAL A O 1
ATOM 669 N N . GLU A 1 85 ? -4.350 -6.914 16.562 1.00 95.25 85 GLU A N 1
ATOM 670 C CA . GLU A 1 85 ? -5.323 -7.382 17.557 1.00 95.25 85 GLU A CA 1
ATOM 671 C C . GLU A 1 85 ? -5.473 -6.383 18.713 1.00 95.25 85 GLU A C 1
ATOM 673 O O . GLU A 1 85 ? -6.592 -6.017 19.084 1.00 95.25 85 GLU A O 1
ATOM 678 N N . ARG A 1 86 ? -4.354 -5.860 19.233 1.00 95.62 86 ARG A N 1
ATOM 679 C CA . ARG A 1 86 ? -4.355 -4.819 20.269 1.00 95.62 86 ARG A CA 1
ATOM 680 C C . ARG A 1 86 ? -5.033 -3.539 19.787 1.00 95.62 86 ARG A C 1
ATOM 682 O O . ARG A 1 86 ? -5.849 -2.969 20.508 1.00 95.62 86 ARG A O 1
ATOM 689 N N . LEU A 1 87 ? -4.693 -3.053 18.593 1.00 94.38 87 LEU A N 1
ATOM 690 C CA . LEU A 1 87 ? -5.239 -1.808 18.050 1.00 94.38 87 LEU A CA 1
ATOM 691 C C . LEU A 1 87 ? -6.744 -1.908 17.764 1.00 94.38 87 LEU A C 1
ATOM 693 O O . LEU A 1 87 ? -7.455 -0.929 17.981 1.00 94.38 87 LEU A O 1
ATOM 697 N N . LEU A 1 88 ? -7.248 -3.079 17.358 1.00 93.31 88 LEU A N 1
ATOM 698 C CA . LEU A 1 88 ? -8.687 -3.329 17.192 1.00 93.31 88 LEU A CA 1
ATOM 699 C C . LEU A 1 88 ? -9.473 -3.196 18.505 1.00 93.31 88 LEU A C 1
ATOM 701 O O . LEU A 1 88 ? -10.639 -2.804 18.481 1.00 93.31 88 LEU A O 1
ATOM 705 N N . GLN A 1 89 ? -8.843 -3.491 19.645 1.00 93.56 89 GLN A N 1
ATOM 706 C CA . GLN A 1 89 ? -9.455 -3.376 20.974 1.00 93.56 89 GLN A CA 1
ATOM 707 C C . GLN A 1 89 ? -9.380 -1.959 21.562 1.00 93.56 89 GLN A C 1
ATOM 709 O O . GLN A 1 89 ? -9.994 -1.689 22.595 1.00 93.56 89 GLN A O 1
ATOM 714 N N . ARG A 1 90 ? -8.633 -1.040 20.937 1.00 90.75 90 ARG A N 1
ATOM 715 C CA . ARG A 1 90 ? -8.485 0.337 21.422 1.00 90.75 90 ARG A CA 1
ATOM 716 C C . ARG A 1 90 ? -9.509 1.274 20.793 1.00 90.75 90 ARG A C 1
ATOM 718 O O . ARG A 1 90 ? -9.980 1.104 19.666 1.00 90.75 90 ARG A O 1
ATOM 725 N N . GLU A 1 91 ? -9.809 2.339 21.524 1.00 90.69 91 GLU A N 1
ATOM 726 C CA . GLU A 1 91 ? -10.432 3.505 20.921 1.00 90.69 91 GLU A CA 1
ATOM 727 C C . GLU A 1 91 ? -9.414 4.168 19.989 1.00 90.69 91 GLU A C 1
ATOM 729 O O . GLU A 1 91 ? -8.333 4.560 20.416 1.00 90.69 91 GLU A O 1
ATOM 734 N N . LEU A 1 92 ? -9.738 4.236 18.700 1.00 90.44 92 LEU A N 1
ATOM 735 C CA . LEU A 1 92 ? -8.907 4.848 17.670 1.00 90.44 92 LEU A CA 1
ATOM 736 C C . LEU A 1 92 ? -9.717 5.928 16.974 1.00 90.44 92 LEU A C 1
ATOM 738 O O . LEU A 1 92 ? -10.932 5.783 16.793 1.00 90.44 92 LEU A O 1
ATOM 742 N N . HIS A 1 93 ? -9.031 6.956 16.485 1.00 89.44 93 HIS A N 1
ATOM 743 C CA . HIS A 1 93 ? -9.654 7.896 15.569 1.00 89.44 93 HIS A CA 1
ATOM 744 C C . HIS A 1 93 ? -10.221 7.147 14.344 1.00 89.44 93 HIS A C 1
ATOM 746 O O . HIS A 1 93 ? -9.560 6.225 13.846 1.00 89.44 93 HIS A O 1
ATOM 752 N N . PRO A 1 94 ? -11.395 7.532 13.797 1.00 87.56 94 PRO A N 1
ATOM 753 C CA . PRO A 1 94 ? -12.041 6.797 12.712 1.00 87.56 94 PRO A CA 1
ATOM 754 C C . PRO A 1 94 ? -11.126 6.487 11.527 1.00 87.56 94 PRO A C 1
ATOM 756 O O . PRO A 1 94 ? -11.138 5.366 11.041 1.00 87.56 94 PRO A O 1
ATOM 759 N N . GLN A 1 95 ? -10.284 7.430 11.095 1.00 84.50 95 GLN A N 1
ATOM 760 C CA . GLN A 1 95 ? -9.344 7.200 9.985 1.00 84.50 95 GLN A CA 1
ATOM 761 C C . GLN A 1 95 ? -8.308 6.108 10.296 1.00 84.50 95 GLN A C 1
ATOM 763 O O . GLN A 1 95 ? -8.073 5.241 9.459 1.00 84.50 95 GLN A O 1
ATOM 768 N N . ASN A 1 96 ? -7.746 6.103 11.509 1.00 87.94 96 ASN A N 1
ATOM 769 C CA . ASN A 1 96 ? -6.788 5.086 11.944 1.00 87.94 96 ASN A CA 1
ATOM 770 C C . ASN A 1 96 ? -7.471 3.722 12.071 1.00 87.94 96 ASN A C 1
ATOM 772 O O . ASN A 1 96 ? -6.924 2.721 11.623 1.00 87.94 96 ASN A O 1
ATOM 776 N N . ARG A 1 97 ? -8.706 3.687 12.593 1.00 89.81 97 ARG A N 1
ATOM 777 C CA . ARG A 1 97 ? -9.508 2.458 12.665 1.00 89.81 97 ARG A CA 1
ATOM 778 C C . ARG A 1 97 ? -9.705 1.820 11.289 1.00 89.81 97 ARG A C 1
ATOM 780 O O . ARG A 1 97 ? -9.595 0.605 11.194 1.00 89.81 97 ARG A O 1
ATOM 787 N N . ARG A 1 98 ? -9.939 2.609 10.233 1.00 87.38 98 ARG A N 1
ATOM 788 C CA . ARG A 1 98 ? -10.058 2.086 8.856 1.00 87.38 98 ARG A CA 1
ATOM 789 C C . ARG A 1 98 ? -8.764 1.444 8.365 1.00 87.38 98 ARG A C 1
ATOM 791 O O . ARG A 1 98 ? -8.802 0.383 7.754 1.00 87.38 98 ARG A O 1
ATOM 798 N N . VAL A 1 99 ? -7.618 2.064 8.658 1.00 88.44 99 VAL A N 1
ATOM 799 C CA . VAL A 1 99 ? -6.303 1.485 8.340 1.00 88.44 99 VAL A CA 1
ATOM 800 C C . VAL A 1 99 ? -6.131 0.154 9.069 1.00 88.44 99 VAL A C 1
ATOM 802 O O . VAL A 1 99 ? -5.867 -0.854 8.425 1.00 88.44 99 VAL A O 1
ATOM 805 N N . VAL A 1 100 ? -6.356 0.111 10.385 1.00 91.94 100 VAL A N 1
ATOM 806 C CA . VAL A 1 100 ? -6.233 -1.137 11.157 1.00 91.94 100 VAL A CA 1
ATOM 807 C C . VAL A 1 100 ? -7.205 -2.208 10.657 1.00 91.94 100 VAL A C 1
ATOM 809 O O . VAL A 1 100 ? -6.801 -3.355 10.506 1.00 91.94 100 VAL A O 1
ATOM 812 N N . ALA A 1 101 ? -8.449 -1.844 10.339 1.00 90.69 101 ALA A N 1
ATOM 813 C CA . ALA A 1 101 ? -9.444 -2.771 9.805 1.00 90.69 101 ALA A CA 1
ATOM 814 C C . ALA A 1 101 ? -9.006 -3.389 8.469 1.00 90.69 101 ALA A C 1
ATOM 816 O O . ALA A 1 101 ? -9.142 -4.595 8.291 1.00 90.69 101 ALA A O 1
ATOM 817 N N . LEU A 1 102 ? -8.423 -2.598 7.559 1.00 88.75 102 LEU A N 1
ATOM 818 C CA . LEU A 1 102 ? -7.877 -3.108 6.299 1.00 88.75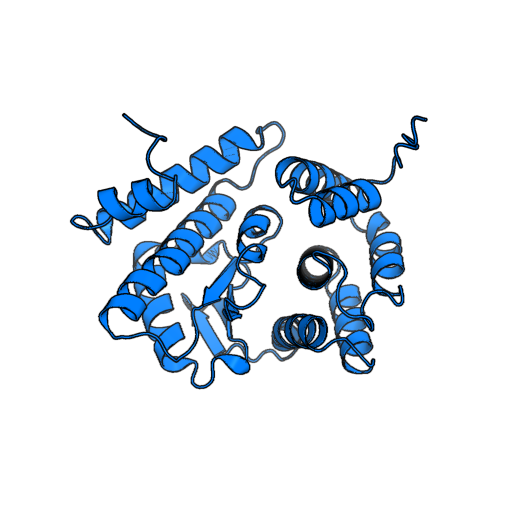 102 LEU A CA 1
ATOM 819 C C . LEU A 1 102 ? -6.757 -4.132 6.542 1.00 88.75 102 LEU A C 1
ATOM 821 O O . LEU A 1 102 ? -6.790 -5.221 5.977 1.00 88.75 102 LEU A O 1
ATOM 825 N N . PHE A 1 103 ? -5.800 -3.817 7.418 1.00 90.88 103 PHE A N 1
ATOM 826 C CA . PHE A 1 103 ? -4.699 -4.732 7.744 1.00 90.88 103 PHE A CA 1
ATOM 827 C C . PHE A 1 103 ? -5.174 -5.979 8.503 1.00 90.88 103 PHE A C 1
ATOM 829 O O . PHE A 1 103 ? -4.647 -7.066 8.278 1.00 90.88 103 PHE A O 1
ATOM 836 N N . ALA A 1 104 ? -6.210 -5.863 9.335 1.00 91.56 104 ALA A N 1
ATOM 837 C CA . ALA A 1 104 ? -6.823 -6.996 10.021 1.00 91.56 104 ALA A CA 1
ATOM 838 C C . ALA A 1 104 ? -7.410 -8.035 9.057 1.00 91.56 104 ALA A C 1
ATOM 840 O O . ALA A 1 104 ? -7.421 -9.224 9.380 1.00 91.56 104 ALA A O 1
ATOM 841 N N . GLN A 1 105 ? -7.830 -7.634 7.850 1.00 90.06 105 GLN A N 1
ATOM 842 C CA . GLN A 1 105 ? -8.295 -8.588 6.837 1.00 90.06 105 GLN A CA 1
ATOM 843 C C . GLN A 1 105 ? -7.208 -9.605 6.468 1.00 90.06 105 GLN A C 1
ATOM 845 O O . GLN A 1 105 ? -7.537 -10.763 6.205 1.00 90.06 105 GLN A O 1
ATOM 850 N N . ARG A 1 106 ? -5.926 -9.225 6.536 1.00 88.69 106 ARG A N 1
ATOM 851 C CA . ARG A 1 106 ? -4.801 -10.127 6.248 1.00 88.69 106 ARG A CA 1
ATOM 852 C C . ARG A 1 106 ? -4.688 -11.276 7.250 1.00 88.69 106 ARG A C 1
ATOM 854 O O . ARG A 1 106 ? -4.258 -12.361 6.878 1.00 88.69 106 ARG A O 1
ATOM 861 N N . LEU A 1 107 ? -5.129 -11.067 8.492 1.00 89.31 107 LEU A N 1
ATOM 862 C CA . LEU A 1 107 ? -5.137 -12.100 9.536 1.00 89.31 107 LEU A CA 1
ATOM 863 C C . LEU A 1 107 ? -6.260 -13.129 9.333 1.00 89.31 107 LEU A C 1
ATOM 865 O O . LEU A 1 107 ? -6.202 -14.242 9.849 1.00 89.31 107 LEU A O 1
ATOM 869 N N . SER A 1 108 ? -7.304 -12.772 8.581 1.00 80.56 108 SER A N 1
ATOM 870 C CA . SER A 1 108 ? -8.533 -13.567 8.486 1.00 80.56 108 SER A CA 1
ATOM 871 C C . SER A 1 108 ? -8.426 -14.822 7.607 1.00 80.56 108 SER A C 1
ATOM 873 O O . SER A 1 108 ? -9.385 -15.593 7.537 1.00 80.56 108 SER A O 1
ATOM 875 N N . ASN A 1 109 ? -7.297 -15.038 6.913 1.00 72.19 109 ASN A N 1
ATOM 876 C CA . ASN A 1 109 ? -7.104 -16.085 5.893 1.00 72.19 109 ASN A CA 1
ATOM 877 C C . ASN A 1 109 ? -8.196 -16.118 4.796 1.00 72.19 109 ASN A C 1
ATOM 879 O O . ASN A 1 109 ? -8.344 -17.116 4.087 1.00 72.19 109 ASN A O 1
ATOM 883 N N . ARG A 1 110 ? -8.986 -15.047 4.645 1.00 87.50 110 ARG A N 1
ATOM 884 C CA . ARG A 1 110 ? -10.114 -14.954 3.708 1.00 87.50 110 ARG A CA 1
ATOM 885 C C . ARG A 1 110 ? -9.978 -13.707 2.836 1.00 87.50 110 ARG A C 1
ATOM 887 O O . ARG A 1 110 ? -10.686 -12.725 3.061 1.00 87.50 110 ARG A O 1
ATOM 894 N N . PRO A 1 111 ? -9.084 -13.725 1.836 1.00 93.50 111 PRO A N 1
ATOM 895 C CA . PRO A 1 111 ? -9.014 -12.630 0.884 1.00 93.50 111 PRO A CA 1
ATOM 896 C C . PRO A 1 111 ? -10.315 -12.546 0.073 1.00 93.50 111 PRO A C 1
ATOM 898 O O . PRO A 1 111 ? -10.981 -13.554 -0.175 1.00 93.50 111 PRO A O 1
ATOM 901 N N . ALA A 1 112 ? -10.657 -11.342 -0.382 1.00 94.69 112 ALA A N 1
ATOM 902 C CA . ALA A 1 112 ? -11.800 -11.111 -1.263 1.00 94.69 112 ALA A CA 1
ATOM 903 C C . ALA A 1 112 ? -11.622 -11.800 -2.629 1.00 94.69 112 ALA A C 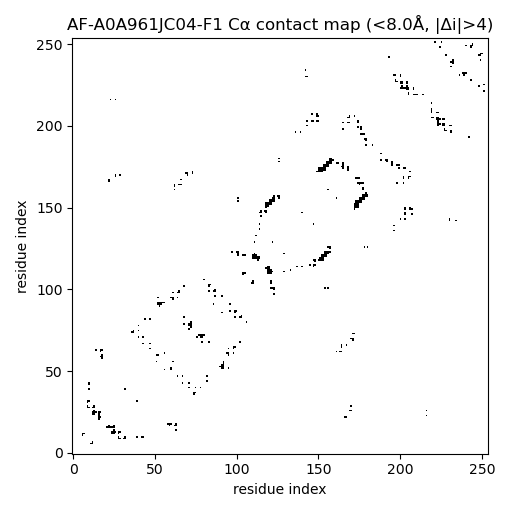1
ATOM 905 O O . ALA A 1 112 ? -12.605 -12.125 -3.297 1.00 94.69 112 ALA A O 1
ATOM 906 N N . ASP A 1 113 ? -10.372 -12.009 -3.056 1.00 96.12 113 ASP A N 1
ATOM 907 C CA . ASP A 1 113 ? -10.017 -12.749 -4.267 1.00 96.12 113 ASP A CA 1
ATOM 908 C C . ASP A 1 113 ? -8.565 -13.245 -4.232 1.00 96.12 113 ASP A C 1
ATOM 910 O O . ASP A 1 113 ? -7.753 -12.776 -3.436 1.00 96.12 113 ASP A O 1
ATOM 914 N N . LEU A 1 114 ? -8.222 -14.137 -5.162 1.00 96.19 114 LEU A N 1
ATOM 915 C CA . LEU A 1 114 ? -6.843 -14.524 -5.457 1.00 96.19 114 LEU A CA 1
ATOM 916 C C . LEU A 1 114 ? -6.503 -14.184 -6.913 1.00 96.19 114 LEU A C 1
ATOM 918 O O . LEU A 1 114 ? -6.979 -14.840 -7.846 1.00 96.19 114 LEU A O 1
ATOM 922 N N . LEU A 1 115 ? -5.628 -13.201 -7.138 1.00 94.69 115 LEU A N 1
ATOM 923 C CA . LEU A 1 115 ? -5.091 -12.961 -8.479 1.00 94.69 115 LEU A CA 1
ATOM 924 C C . LEU A 1 115 ? -4.027 -13.996 -8.803 1.00 94.69 115 LEU A C 1
ATOM 926 O O . LEU A 1 115 ? -3.200 -14.350 -7.966 1.00 94.69 115 LEU A O 1
ATOM 930 N N . HIS A 1 116 ? -4.055 -14.490 -10.040 1.00 91.75 116 HIS A N 1
ATOM 931 C CA . HIS A 1 116 ? -3.133 -15.530 -10.496 1.00 91.75 116 HIS A CA 1
ATOM 932 C C . HIS A 1 116 ? -3.096 -16.761 -9.557 1.00 91.75 116 HIS A C 1
ATOM 934 O O . HIS A 1 116 ? -2.100 -17.472 -9.477 1.00 91.75 116 HIS A O 1
ATOM 940 N N . ARG A 1 117 ? -4.204 -17.019 -8.839 1.00 90.88 117 ARG A N 1
ATOM 941 C CA . ARG A 1 117 ? -4.371 -18.088 -7.833 1.00 90.88 117 ARG A CA 1
ATOM 942 C C . ARG A 1 117 ? -3.459 -17.999 -6.602 1.00 90.88 117 ARG A C 1
ATOM 944 O O . ARG A 1 117 ? -3.561 -18.874 -5.750 1.00 90.88 117 ARG A O 1
ATOM 951 N N . THR A 1 118 ? -2.601 -16.988 -6.492 1.00 93.19 118 THR A N 1
ATOM 952 C CA . THR A 1 118 ? -1.576 -16.925 -5.436 1.00 93.19 118 THR A CA 1
ATOM 953 C C . THR A 1 118 ? -1.512 -15.592 -4.709 1.00 93.19 118 THR A C 1
ATOM 955 O O . THR A 1 118 ? -1.080 -15.574 -3.564 1.00 93.19 118 THR A O 1
ATOM 958 N N . VAL A 1 119 ? -1.936 -14.489 -5.331 1.00 95.44 119 VAL A N 1
ATOM 959 C CA . VAL A 1 119 ? -1.823 -13.152 -4.735 1.00 95.44 119 VAL A CA 1
ATOM 960 C C . VAL A 1 119 ? -3.146 -12.786 -4.057 1.00 95.44 119 VAL A C 1
ATOM 962 O O . VAL A 1 119 ? -4.126 -12.536 -4.770 1.00 95.44 119 VAL A O 1
ATOM 965 N N . PRO A 1 120 ? -3.208 -12.756 -2.714 1.00 95.81 120 PRO A N 1
ATOM 966 C CA . PRO A 1 120 ? -4.414 -12.383 -1.992 1.00 95.81 120 PRO A CA 1
ATOM 967 C C . PRO A 1 120 ? -4.766 -10.917 -2.215 1.00 95.81 120 PRO A C 1
ATOM 969 O O . PRO A 1 120 ? -3.897 -10.043 -2.190 1.00 95.81 120 PRO A O 1
ATOM 972 N N . VAL A 1 121 ? -6.055 -10.663 -2.437 1.00 96.19 121 VAL A N 1
ATOM 973 C CA . VAL A 1 121 ? -6.617 -9.319 -2.565 1.00 96.19 121 VAL A CA 1
ATOM 974 C C . VAL A 1 121 ? -7.544 -9.035 -1.395 1.00 96.19 121 VAL A C 1
ATOM 976 O O . VAL A 1 121 ? -8.514 -9.764 -1.191 1.00 96.19 121 VAL A O 1
ATOM 979 N N . HIS A 1 122 ? -7.296 -7.943 -0.684 1.00 94.81 122 HIS A N 1
ATOM 980 C CA . HIS A 1 122 ? -8.157 -7.431 0.378 1.00 94.81 122 HIS A CA 1
ATOM 981 C C . HIS A 1 122 ? -8.823 -6.140 -0.091 1.00 94.81 122 HIS A C 1
ATOM 983 O O . HIS A 1 122 ? -8.208 -5.306 -0.760 1.00 94.81 122 HIS A O 1
ATOM 989 N N . VAL A 1 123 ? -10.106 -5.983 0.221 1.00 92.75 123 VAL A N 1
ATOM 990 C CA . VAL A 1 123 ? -10.902 -4.825 -0.192 1.00 92.75 123 VAL A CA 1
ATOM 991 C C . VAL A 1 123 ? -11.526 -4.237 1.058 1.00 92.75 123 VAL A C 1
ATOM 993 O O . VAL A 1 123 ? -12.250 -4.921 1.780 1.00 92.75 123 VAL A O 1
ATOM 996 N N . ALA A 1 124 ? -11.233 -2.967 1.312 1.00 90.19 124 ALA A N 1
ATOM 997 C CA . ALA A 1 124 ? -11.802 -2.224 2.422 1.00 90.19 124 ALA A CA 1
ATOM 998 C C . ALA A 1 124 ? -13.339 -2.284 2.374 1.00 90.19 124 ALA A C 1
ATOM 1000 O O . ALA A 1 124 ? -13.941 -2.067 1.317 1.00 90.19 124 ALA A O 1
ATOM 1001 N N . GLU A 1 125 ? -13.970 -2.578 3.512 1.00 88.88 125 GLU A N 1
ATOM 1002 C CA . GLU A 1 125 ? -15.424 -2.783 3.609 1.00 88.88 125 GLU A CA 1
ATOM 1003 C C . GLU A 1 125 ? -16.216 -1.542 3.167 1.00 88.88 125 GLU A C 1
ATOM 1005 O O . GLU A 1 125 ? -17.317 -1.647 2.627 1.00 88.88 125 GLU A O 1
ATOM 1010 N N . GLU A 1 126 ? -15.634 -0.351 3.316 1.00 87.38 126 GLU A N 1
ATOM 1011 C CA . GLU A 1 126 ? -16.225 0.930 2.926 1.00 87.38 126 GLU A CA 1
ATOM 1012 C C . GLU A 1 126 ? -16.450 1.068 1.417 1.00 87.38 126 GLU A C 1
ATOM 1014 O O . GLU A 1 126 ? -17.197 1.948 0.983 1.00 87.38 126 GLU A O 1
ATOM 1019 N N . LEU A 1 127 ? -15.810 0.222 0.605 1.00 86.44 127 LEU A N 1
ATOM 1020 C CA . LEU A 1 127 ? -16.040 0.177 -0.837 1.00 86.44 127 LEU A CA 1
ATOM 1021 C C . LEU A 1 127 ? -17.328 -0.579 -1.206 1.00 86.44 127 LEU A C 1
ATOM 1023 O O . LEU A 1 127 ? -17.759 -0.503 -2.358 1.00 86.44 127 LEU A O 1
ATOM 1027 N N . GLY A 1 128 ? -17.977 -1.243 -0.244 1.00 89.00 128 GLY A N 1
ATOM 1028 C CA . GLY A 1 128 ? -19.211 -1.991 -0.457 1.00 89.00 128 GLY A CA 1
ATOM 1029 C C . GLY A 1 128 ? -18.965 -3.283 -1.233 1.00 89.00 128 GLY A C 1
ATOM 1030 O O . GLY A 1 128 ? -18.118 -4.085 -0.855 1.00 89.00 128 GLY A O 1
ATOM 1031 N N . ASP A 1 129 ? -19.720 -3.505 -2.314 1.00 89.75 129 ASP A N 1
ATOM 1032 C CA . ASP A 1 129 ? -19.559 -4.695 -3.159 1.00 89.75 129 ASP A CA 1
ATOM 1033 C C . ASP A 1 129 ? -18.155 -4.727 -3.805 1.00 89.75 129 ASP A C 1
ATOM 1035 O O . ASP A 1 129 ? -17.834 -3.846 -4.612 1.00 89.75 129 ASP A O 1
ATOM 1039 N N . PRO A 1 130 ? -17.314 -5.741 -3.512 1.00 92.25 130 PRO A N 1
ATOM 1040 C CA . PRO A 1 130 ? -15.975 -5.837 -4.082 1.00 92.25 130 PRO A CA 1
ATOM 1041 C C . PRO A 1 130 ? -15.980 -6.264 -5.559 1.00 92.25 130 PRO A C 1
ATOM 1043 O O . PRO A 1 130 ? -14.983 -6.064 -6.259 1.00 92.25 130 PRO A O 1
ATOM 1046 N N . ALA A 1 131 ? -17.068 -6.838 -6.085 1.00 93.25 131 ALA A N 1
ATOM 1047 C CA . ALA A 1 131 ? -17.084 -7.443 -7.418 1.00 93.25 131 ALA A CA 1
ATOM 1048 C C . ALA A 1 131 ? -16.686 -6.488 -8.569 1.00 93.25 131 ALA A C 1
ATOM 1050 O O . ALA A 1 131 ? -15.907 -6.903 -9.439 1.00 93.25 131 ALA A O 1
ATOM 1051 N N . PRO A 1 132 ? -17.132 -5.214 -8.616 1.00 89.88 132 PRO A N 1
ATOM 1052 C CA . PRO A 1 132 ? -16.717 -4.268 -9.652 1.00 89.88 132 PRO A CA 1
ATOM 1053 C C . PRO A 1 132 ? -15.217 -3.959 -9.605 1.00 89.88 132 PRO A C 1
ATOM 1055 O O . PRO A 1 132 ? -14.567 -3.888 -10.652 1.00 89.88 132 PRO A O 1
ATOM 1058 N N . VAL A 1 133 ? -14.669 -3.816 -8.397 1.00 91.50 133 VAL A N 1
ATOM 1059 C CA . VAL A 1 133 ? -13.248 -3.544 -8.161 1.00 91.50 133 VAL A CA 1
ATOM 1060 C C . VAL A 1 133 ? -12.412 -4.743 -8.606 1.00 91.50 133 VAL A C 1
ATOM 1062 O O . VAL A 1 133 ? -11.512 -4.601 -9.435 1.00 91.50 133 VAL A O 1
ATOM 1065 N N . LEU A 1 134 ? -12.778 -5.947 -8.159 1.00 95.06 134 LEU A N 1
ATOM 1066 C CA . LEU A 1 134 ? -12.100 -7.194 -8.515 1.00 95.06 134 LEU A CA 1
ATOM 1067 C C . LEU A 1 134 ? -12.146 -7.469 -10.023 1.00 95.06 134 LEU A C 1
ATOM 1069 O O . LEU A 1 134 ? -11.155 -7.890 -10.620 1.00 95.06 134 LEU A O 1
ATOM 1073 N N . LYS A 1 135 ? -13.271 -7.178 -10.687 1.00 94.19 135 LYS A N 1
ATOM 1074 C CA . LYS A 1 135 ? -13.393 -7.297 -12.149 1.00 94.19 135 LYS A CA 1
ATOM 1075 C C . LYS A 1 135 ? -12.372 -6.420 -12.879 1.00 94.19 135 LYS A C 1
ATOM 1077 O O . LYS A 1 135 ? -11.761 -6.868 -13.855 1.00 94.19 135 LYS A O 1
ATOM 1082 N N . MET A 1 136 ? -12.194 -5.182 -12.427 1.00 93.69 136 MET A N 1
ATOM 1083 C CA . MET A 1 136 ? -11.216 -4.257 -13.000 1.00 93.69 136 MET A CA 1
ATOM 1084 C C . MET A 1 136 ? -9.788 -4.691 -12.682 1.00 93.69 136 MET A C 1
ATOM 1086 O O . MET A 1 136 ? -8.966 -4.776 -13.594 1.00 93.69 136 MET A O 1
ATOM 1090 N N . LEU A 1 137 ? -9.522 -5.075 -11.436 1.00 95.44 137 LEU A N 1
ATOM 1091 C CA . LEU A 1 137 ? -8.211 -5.540 -11.011 1.00 95.44 137 LEU A CA 1
ATOM 1092 C C . LEU A 1 137 ? -7.759 -6.773 -11.803 1.00 95.44 137 LEU A C 1
ATOM 1094 O O . LEU A 1 137 ? -6.660 -6.773 -12.346 1.00 95.44 137 LEU A O 1
ATOM 1098 N N . ARG A 1 138 ? -8.628 -7.773 -12.008 1.00 96.50 138 ARG A N 1
ATOM 1099 C CA . ARG A 1 138 ? -8.343 -8.936 -12.874 1.00 96.50 138 ARG A CA 1
ATOM 1100 C C . ARG A 1 138 ? -8.048 -8.531 -14.320 1.00 96.50 138 ARG A C 1
ATOM 1102 O O . ARG A 1 138 ? -7.208 -9.133 -14.989 1.00 96.50 138 ARG A O 1
ATOM 1109 N N . LYS A 1 139 ? -8.741 -7.517 -14.850 1.00 95.44 139 LYS A N 1
ATOM 1110 C CA . LYS A 1 139 ? -8.466 -6.985 -16.195 1.00 95.44 139 LYS A CA 1
ATOM 1111 C C . LYS A 1 139 ? -7.077 -6.348 -16.269 1.00 95.44 139 LYS A C 1
ATOM 1113 O O . LYS A 1 139 ? -6.393 -6.554 -17.270 1.00 95.44 139 LYS A O 1
ATOM 1118 N N . TRP A 1 140 ? -6.673 -5.590 -15.256 1.00 96.06 140 TRP A N 1
ATOM 1119 C CA . TRP A 1 140 ? -5.352 -4.966 -15.197 1.00 96.06 140 TRP A CA 1
ATOM 1120 C C . TRP A 1 140 ? -4.247 -5.996 -14.958 1.00 96.06 140 TRP A C 1
ATOM 1122 O O . TRP A 1 140 ? -3.267 -6.009 -15.696 1.00 96.06 140 TRP A O 1
ATOM 1132 N N . ALA A 1 141 ? -4.457 -6.934 -14.035 1.00 95.75 141 ALA A N 1
ATOM 1133 C CA . ALA A 1 141 ? -3.532 -8.021 -13.728 1.00 95.75 141 ALA A CA 1
ATOM 1134 C C . ALA A 1 141 ? -3.202 -8.877 -14.958 1.00 95.75 141 ALA A C 1
ATOM 1136 O O . ALA A 1 141 ? -2.050 -9.229 -15.164 1.00 95.75 141 ALA A O 1
ATOM 1137 N N . ARG A 1 142 ? -4.162 -9.124 -15.862 1.00 95.75 142 ARG A N 1
ATOM 1138 C CA . ARG A 1 142 ? -3.882 -9.814 -17.138 1.00 95.75 142 ARG A CA 1
ATOM 1139 C C . ARG A 1 142 ? -2.866 -9.102 -18.034 1.00 95.75 142 ARG A C 1
ATOM 1141 O O . ARG A 1 142 ? -2.256 -9.748 -18.874 1.00 95.75 142 ARG A O 1
ATOM 1148 N N . ARG A 1 143 ? -2.720 -7.781 -17.915 1.00 95.44 143 ARG A N 1
ATOM 1149 C CA . ARG A 1 143 ? -1.727 -7.012 -18.686 1.00 95.44 143 ARG A CA 1
ATOM 1150 C C . ARG A 1 143 ? -0.360 -7.009 -18.027 1.00 95.44 143 ARG A C 1
ATOM 1152 O O . ARG A 1 143 ? 0.632 -6.906 -18.737 1.00 95.44 143 ARG A O 1
ATOM 1159 N N . VAL A 1 144 ? -0.347 -7.103 -16.702 1.00 95.38 144 VAL A N 1
ATOM 1160 C CA . VAL A 1 144 ? 0.861 -7.349 -15.918 1.00 95.38 144 VAL A CA 1
ATOM 1161 C C . VAL A 1 144 ? 1.385 -8.764 -16.193 1.00 95.38 144 VAL A C 1
ATOM 1163 O O . VAL A 1 144 ? 2.584 -8.954 -16.340 1.00 95.38 144 VAL A O 1
ATOM 1166 N N . GLY A 1 145 ? 0.489 -9.742 -16.347 1.00 95.19 145 GLY A N 1
ATOM 1167 C CA . GLY A 1 145 ? 0.866 -11.142 -16.537 1.00 95.19 145 GLY A CA 1
ATOM 1168 C C . GLY A 1 145 ? 1.458 -11.724 -15.257 1.00 95.19 145 GLY A C 1
ATOM 1169 O O . GLY A 1 145 ? 1.034 -11.357 -14.161 1.00 95.19 145 GLY A O 1
ATOM 1170 N N . ASP A 1 146 ? 2.447 -12.601 -15.405 1.00 95.44 146 ASP A N 1
ATOM 1171 C CA . ASP A 1 146 ? 3.084 -13.315 -14.291 1.00 95.44 146 ASP A CA 1
ATOM 1172 C C . ASP A 1 146 ? 3.817 -12.374 -13.325 1.00 95.44 146 ASP A C 1
ATOM 1174 O O . ASP A 1 146 ? 3.968 -12.695 -12.152 1.00 95.44 146 ASP A O 1
ATOM 1178 N N . ASP A 1 147 ? 4.194 -11.165 -13.757 1.00 95.38 147 ASP A N 1
ATOM 1179 C CA . ASP A 1 147 ? 4.841 -10.175 -12.886 1.00 95.38 147 ASP A CA 1
ATOM 1180 C C . ASP A 1 147 ? 3.986 -9.811 -11.659 1.00 95.38 147 ASP A C 1
ATOM 1182 O O . ASP A 1 147 ? 4.523 -9.389 -10.632 1.00 95.38 147 ASP A O 1
ATOM 1186 N N . ILE A 1 148 ? 2.663 -10.012 -11.722 1.00 95.56 148 ILE A N 1
ATOM 1187 C CA . ILE A 1 148 ? 1.757 -9.758 -10.598 1.00 95.56 148 ILE A CA 1
ATOM 1188 C C . ILE A 1 148 ? 2.093 -10.636 -9.390 1.00 95.56 148 ILE A C 1
ATOM 1190 O O . ILE A 1 148 ? 1.887 -10.204 -8.260 1.00 95.56 148 ILE A O 1
ATOM 1194 N N . THR A 1 149 ? 2.660 -11.831 -9.604 1.00 95.31 149 THR A N 1
ATOM 1195 C CA . THR A 1 149 ? 3.008 -12.771 -8.528 1.00 95.31 149 THR A CA 1
ATOM 1196 C C . THR A 1 149 ? 4.201 -12.309 -7.696 1.00 95.31 149 THR A C 1
ATOM 1198 O O . THR A 1 149 ? 4.545 -12.958 -6.712 1.00 95.31 149 THR A O 1
ATOM 1201 N N . ARG A 1 150 ? 4.855 -11.206 -8.081 1.00 93.25 150 ARG A N 1
ATOM 1202 C CA . ARG A 1 150 ? 5.897 -10.556 -7.276 1.00 93.25 150 ARG A CA 1
ATOM 1203 C C . ARG A 1 150 ? 5.323 -9.737 -6.119 1.00 93.25 150 ARG A C 1
ATOM 1205 O O . ARG A 1 150 ? 6.062 -9.414 -5.192 1.00 93.25 150 ARG A O 1
ATOM 1212 N N . ALA A 1 151 ? 4.036 -9.390 -6.177 1.00 92.88 151 ALA A N 1
ATOM 1213 C CA . ALA A 1 151 ? 3.329 -8.796 -5.054 1.00 92.88 151 ALA A CA 1
ATOM 1214 C C . ALA A 1 151 ? 2.967 -9.884 -4.034 1.00 92.88 151 ALA A C 1
ATOM 1216 O O . ALA A 1 151 ? 2.391 -10.907 -4.399 1.00 92.88 151 ALA A O 1
ATOM 1217 N N . ALA A 1 152 ? 3.267 -9.647 -2.757 1.00 91.88 152 ALA A N 1
ATOM 1218 C CA . ALA A 1 152 ? 2.874 -10.552 -1.676 1.00 91.88 152 ALA A CA 1
ATOM 1219 C C . ALA A 1 152 ? 1.354 -10.533 -1.429 1.00 91.88 152 ALA A C 1
ATOM 1221 O O . ALA A 1 152 ? 0.767 -11.556 -1.095 1.00 91.88 152 ALA A O 1
ATOM 1222 N N . TRP A 1 153 ? 0.724 -9.372 -1.615 1.00 92.88 153 TRP A N 1
ATOM 1223 C CA . TRP A 1 153 ? -0.715 -9.137 -1.485 1.00 92.88 153 TRP A CA 1
ATOM 1224 C C . TRP A 1 153 ? -1.100 -7.850 -2.226 1.00 92.88 153 TRP A C 1
ATOM 1226 O O . TRP A 1 153 ? -0.229 -7.051 -2.593 1.00 92.88 153 TRP A O 1
ATOM 1236 N N . ILE A 1 154 ? -2.403 -7.635 -2.429 1.00 94.06 154 ILE A N 1
ATOM 1237 C CA . ILE A 1 154 ? -2.960 -6.363 -2.903 1.00 94.06 154 ILE A CA 1
ATOM 1238 C C . ILE A 1 154 ? -4.074 -5.894 -1.971 1.00 94.06 154 ILE A C 1
ATOM 1240 O O . ILE A 1 154 ? -5.071 -6.587 -1.811 1.00 94.06 154 ILE A O 1
ATOM 1244 N N . ASP A 1 155 ? -3.947 -4.689 -1.434 1.00 92.44 155 ASP A N 1
ATOM 1245 C CA . ASP A 1 155 ? -4.973 -4.078 -0.598 1.00 92.44 155 ASP A CA 1
ATOM 1246 C C . ASP A 1 155 ? -5.605 -2.904 -1.335 1.00 92.44 155 ASP A C 1
ATOM 1248 O O . ASP A 1 155 ? -4.920 -2.099 -1.973 1.00 92.44 155 ASP A O 1
ATOM 1252 N N . ILE A 1 156 ? -6.927 -2.802 -1.255 1.00 91.62 156 ILE A N 1
ATOM 1253 C CA . ILE A 1 156 ? -7.694 -1.765 -1.938 1.00 91.62 156 ILE A CA 1
ATOM 1254 C C . ILE A 1 156 ? -8.461 -0.955 -0.910 1.00 91.62 156 ILE A C 1
ATOM 1256 O O . ILE A 1 156 ? -9.329 -1.482 -0.218 1.00 91.62 156 ILE A O 1
ATOM 1260 N N . ALA A 1 157 ? -8.164 0.337 -0.849 1.00 88.31 157 ALA A N 1
ATOM 1261 C CA . ALA A 1 157 ? -8.725 1.255 0.128 1.00 88.31 157 ALA A CA 1
ATOM 1262 C C . ALA A 1 157 ? -9.434 2.438 -0.545 1.00 88.31 157 ALA A C 1
ATOM 1264 O O . ALA A 1 157 ? -9.130 2.760 -1.692 1.00 88.31 157 ALA A O 1
ATOM 1265 N N . PRO A 1 158 ? -10.373 3.126 0.120 1.00 85.75 158 PRO A N 1
ATOM 1266 C CA . PRO A 1 158 ? -10.986 4.330 -0.432 1.00 85.75 158 PRO A CA 1
ATOM 1267 C C . PRO A 1 158 ? -9.973 5.477 -0.595 1.00 85.75 158 PRO A C 1
ATOM 1269 O O . PRO A 1 158 ? -9.114 5.696 0.255 1.00 85.75 158 PRO A O 1
ATOM 1272 N N . SER A 1 159 ? -10.120 6.274 -1.658 1.00 79.12 159 SER A N 1
ATOM 1273 C CA . SER A 1 159 ? -9.244 7.425 -1.957 1.00 79.12 159 SER A CA 1
ATOM 1274 C C . SER A 1 159 ? -9.309 8.569 -0.935 1.00 79.12 159 SER A C 1
ATOM 1276 O O . SER A 1 159 ? -8.423 9.420 -0.888 1.00 79.12 159 SER A O 1
ATOM 1278 N N . GLN A 1 160 ? -10.330 8.604 -0.072 1.00 66.94 160 GLN A N 1
ATOM 1279 C CA . GLN A 1 160 ? -10.509 9.660 0.929 1.00 66.94 160 GLN A CA 1
ATOM 1280 C C . GLN A 1 160 ? -9.407 9.621 2.008 1.00 66.94 160 GLN A C 1
ATOM 1282 O O . GLN A 1 160 ? -9.557 8.975 3.041 1.00 66.94 160 GLN A O 1
ATOM 1287 N N . GLY A 1 161 ? -8.301 10.333 1.766 1.00 54.50 161 GLY A N 1
ATOM 1288 C CA . GLY A 1 161 ? -7.172 10.503 2.695 1.00 54.50 161 GLY A CA 1
ATOM 1289 C C . GLY A 1 161 ? -5.963 9.602 2.415 1.00 54.50 161 GLY A C 1
ATOM 1290 O O . GLY A 1 161 ? -4.839 9.966 2.770 1.00 54.50 161 GLY A O 1
ATOM 1291 N N . GLN A 1 162 ? -6.158 8.494 1.691 1.00 53.97 162 GLN A N 1
ATOM 1292 C CA . GLN A 1 162 ? -5.130 7.466 1.481 1.00 53.97 162 GLN A CA 1
ATOM 1293 C C . GLN A 1 162 ? -4.385 7.554 0.140 1.00 53.97 162 GLN A C 1
ATOM 1295 O O . GLN A 1 162 ? -3.505 6.737 -0.109 1.00 53.97 162 GLN A O 1
ATOM 1300 N N . ASP A 1 163 ? -4.664 8.551 -0.710 1.00 56.19 163 ASP A N 1
ATOM 1301 C CA . ASP A 1 163 ? -4.050 8.698 -2.052 1.00 56.19 163 ASP A CA 1
ATOM 1302 C C . ASP A 1 163 ? -2.511 8.825 -2.050 1.00 56.19 163 ASP A C 1
ATOM 1304 O O . ASP A 1 163 ? -1.854 8.686 -3.082 1.00 56.19 163 ASP A O 1
ATOM 1308 N N . ASP A 1 164 ? -1.910 9.056 -0.881 1.00 59.59 164 ASP A N 1
ATOM 1309 C CA . ASP A 1 164 ? -0.458 9.048 -0.699 1.00 59.59 164 ASP A CA 1
ATOM 1310 C C . ASP A 1 164 ? 0.101 7.692 -0.251 1.00 59.59 164 ASP A C 1
ATOM 1312 O O . ASP A 1 164 ? 1.312 7.502 -0.318 1.00 59.59 164 ASP A O 1
ATOM 1316 N N . PHE A 1 165 ? -0.723 6.754 0.220 1.00 65.31 165 PHE A N 1
ATOM 1317 C CA . PHE A 1 165 ? -0.240 5.491 0.779 1.00 65.31 165 PHE A CA 1
ATOM 1318 C C . PHE A 1 165 ? 0.387 4.597 -0.294 1.00 65.31 165 PHE A C 1
ATOM 1320 O O . PHE A 1 165 ? 1.460 4.032 -0.096 1.00 65.31 165 PHE A O 1
ATOM 1327 N N . SER A 1 166 ? -0.193 4.605 -1.497 1.00 67.69 166 SER A N 1
ATOM 1328 C CA . SER A 1 166 ? 0.367 3.939 -2.675 1.00 67.69 166 SER A CA 1
ATOM 1329 C C . SER A 1 166 ? 1.745 4.475 -3.093 1.00 67.69 166 SER A C 1
ATOM 1331 O O . SER A 1 166 ? 2.456 3.807 -3.840 1.00 67.69 166 SER A O 1
ATOM 1333 N N . ARG A 1 167 ? 2.160 5.664 -2.623 1.00 71.75 167 ARG A N 1
ATOM 1334 C CA . ARG A 1 167 ? 3.516 6.202 -2.862 1.00 71.75 167 ARG A CA 1
ATOM 1335 C C . ARG A 1 167 ? 4.587 5.463 -2.063 1.00 71.75 167 ARG A C 1
ATOM 1337 O O . ARG A 1 167 ? 5.766 5.593 -2.364 1.00 71.75 167 ARG A O 1
ATOM 1344 N N . TYR A 1 168 ? 4.179 4.699 -1.054 1.00 75.50 168 TYR A N 1
ATOM 1345 C CA . TYR A 1 168 ? 5.066 3.897 -0.224 1.00 75.50 168 TYR A CA 1
ATOM 1346 C C . TYR A 1 168 ? 5.119 2.429 -0.664 1.00 75.50 168 TYR A C 1
ATOM 1348 O O . TYR A 1 168 ? 5.825 1.649 -0.039 1.00 75.50 168 TYR A O 1
ATOM 1356 N N . ASN A 1 169 ? 4.460 2.055 -1.771 1.00 79.25 169 ASN A N 1
ATOM 1357 C CA . ASN A 1 169 ? 4.498 0.688 -2.315 1.00 79.25 169 ASN A CA 1
ATOM 1358 C C . ASN A 1 169 ? 5.924 0.203 -2.639 1.00 79.25 169 ASN A C 1
ATOM 1360 O O . ASN A 1 169 ? 6.173 -0.996 -2.651 1.00 79.25 169 ASN A O 1
ATOM 1364 N N . ALA A 1 170 ? 6.875 1.112 -2.878 1.00 77.69 170 ALA A N 1
ATOM 1365 C CA . ALA A 1 170 ? 8.284 0.765 -3.066 1.00 77.69 170 ALA A CA 1
ATOM 1366 C C . ALA A 1 170 ? 8.971 0.245 -1.785 1.00 77.69 170 ALA A C 1
ATOM 1368 O O . ALA A 1 170 ? 10.072 -0.301 -1.859 1.00 77.69 170 ALA A O 1
ATOM 1369 N N . LEU A 1 171 ? 8.364 0.445 -0.608 1.00 78.44 171 LEU A N 1
ATOM 1370 C CA . LEU A 1 171 ? 8.962 0.112 0.686 1.00 78.44 171 LEU A CA 1
ATOM 1371 C C . LEU A 1 171 ? 8.704 -1.317 1.138 1.00 78.44 171 LEU A C 1
ATOM 1373 O O . LEU A 1 171 ? 9.438 -1.781 2.008 1.00 78.44 171 LEU A O 1
ATOM 1377 N N . PHE A 1 172 ? 7.678 -1.974 0.605 1.00 82.06 172 PHE A N 1
ATOM 1378 C CA . PHE A 1 172 ? 7.236 -3.286 1.061 1.00 82.06 172 PHE A CA 1
ATOM 1379 C C . PHE A 1 172 ? 6.836 -4.197 -0.095 1.00 82.06 172 PHE A C 1
ATOM 1381 O O . PHE A 1 172 ? 6.781 -3.792 -1.255 1.00 82.06 172 PHE A O 1
ATOM 1388 N N . SER A 1 173 ? 6.610 -5.467 0.223 1.00 85.44 173 SER A N 1
ATOM 1389 C CA . SER A 1 173 ? 6.363 -6.519 -0.761 1.00 85.44 173 SER A CA 1
ATOM 1390 C C . SER A 1 173 ? 4.951 -6.545 -1.348 1.00 85.44 173 SER A C 1
ATOM 1392 O O . SER A 1 173 ? 4.736 -7.177 -2.383 1.00 85.44 173 SER A O 1
ATOM 1394 N N . GLY A 1 174 ? 3.990 -5.883 -0.709 1.00 88.75 174 GLY A N 1
ATOM 1395 C CA . GLY A 1 174 ? 2.618 -5.777 -1.196 1.00 88.75 174 GLY A CA 1
ATOM 1396 C C . GLY A 1 174 ? 2.310 -4.505 -1.979 1.00 88.75 174 GLY A C 1
ATOM 1397 O O . GLY A 1 174 ? 3.148 -3.620 -2.150 1.00 88.75 174 GLY A O 1
ATOM 1398 N N . VAL A 1 175 ? 1.079 -4.430 -2.477 1.00 91.00 175 VAL A N 1
ATOM 1399 C CA . VAL A 1 175 ? 0.594 -3.326 -3.309 1.00 91.00 175 VAL A CA 1
ATOM 1400 C C . VAL A 1 175 ? -0.662 -2.737 -2.704 1.00 91.00 175 VAL A C 1
ATOM 1402 O O . VAL A 1 175 ? -1.676 -3.415 -2.606 1.00 91.00 175 VAL A O 1
ATOM 1405 N N . VAL A 1 176 ? -0.639 -1.448 -2.386 1.00 89.19 176 VAL A N 1
ATOM 1406 C CA . VAL A 1 176 ? -1.840 -0.742 -1.937 1.00 89.19 176 VAL A CA 1
ATOM 1407 C C . VAL A 1 176 ? -2.334 0.162 -3.045 1.00 89.19 176 VAL A C 1
ATOM 1409 O O . VAL A 1 176 ? -1.568 0.952 -3.609 1.00 89.19 176 VAL A O 1
ATOM 1412 N N . LEU A 1 177 ? -3.619 0.042 -3.358 1.00 90.62 177 LEU A N 1
ATOM 1413 C CA . LEU A 1 177 ? -4.309 0.853 -4.348 1.00 90.62 177 LEU A CA 1
ATOM 1414 C C . LEU A 1 177 ? -5.404 1.662 -3.669 1.00 90.62 177 LEU A C 1
ATOM 1416 O O . LEU A 1 177 ? -6.165 1.134 -2.859 1.00 90.62 177 LEU A O 1
ATOM 1420 N N . THR A 1 178 ? -5.530 2.928 -4.056 1.00 88.00 178 THR A N 1
ATOM 1421 C CA . THR A 1 178 ? -6.701 3.716 -3.690 1.00 88.00 178 THR A CA 1
ATOM 1422 C C . THR A 1 178 ? -7.768 3.656 -4.766 1.00 88.00 178 THR A C 1
ATOM 1424 O O . THR A 1 178 ? -7.496 3.736 -5.964 1.00 88.00 178 THR A O 1
ATOM 1427 N N . TRP A 1 179 ? -9.010 3.499 -4.330 1.00 87.50 179 TRP A N 1
ATOM 1428 C CA . TRP A 1 179 ? -10.177 3.402 -5.180 1.00 87.50 179 TRP A CA 1
ATOM 1429 C C . TRP A 1 179 ? -11.108 4.577 -4.917 1.00 87.50 179 TRP A C 1
ATOM 1431 O O . TRP A 1 179 ? -11.498 4.857 -3.782 1.00 87.50 179 TRP A O 1
ATOM 1441 N N . SER A 1 180 ? -11.479 5.272 -5.984 1.00 80.81 180 SER A N 1
ATOM 1442 C CA . SER A 1 180 ? -12.465 6.343 -5.919 1.00 80.81 180 SER A CA 1
ATOM 1443 C C . SER A 1 180 ? -13.850 5.744 -5.656 1.00 80.81 180 SER A C 1
ATOM 1445 O O . SER A 1 180 ? -14.330 4.888 -6.400 1.00 80.81 180 SER A O 1
ATOM 1447 N N . GLY A 1 181 ? -14.469 6.165 -4.551 1.00 65.81 181 GLY A N 1
ATOM 1448 C CA . GLY A 1 181 ? -15.768 5.663 -4.102 1.00 65.81 181 GLY A CA 1
ATOM 1449 C C . GLY A 1 181 ? -16.945 6.043 -5.012 1.00 65.81 181 GLY A C 1
ATOM 1450 O O . GLY A 1 181 ? -16.797 6.673 -6.063 1.00 65.81 181 GLY A O 1
ATOM 1451 N N . ALA A 1 182 ? -18.148 5.647 -4.592 1.00 58.19 182 ALA A N 1
ATOM 1452 C CA . ALA A 1 182 ? -19.400 5.986 -5.265 1.00 58.19 182 ALA A CA 1
ATOM 1453 C C . ALA A 1 182 ? -19.626 7.514 -5.353 1.00 58.19 182 ALA A C 1
ATOM 1455 O O . ALA A 1 182 ? -19.141 8.272 -4.519 1.00 58.19 182 ALA A O 1
ATOM 1456 N N . GLY A 1 183 ? -20.385 7.963 -6.362 1.00 63.22 183 GLY A N 1
ATOM 1457 C CA . GLY A 1 183 ? -20.769 9.376 -6.539 1.00 63.22 183 GLY A CA 1
ATOM 1458 C C . GLY A 1 183 ? -20.219 10.066 -7.793 1.00 63.22 183 GLY A C 1
ATOM 1459 O O . GLY A 1 183 ? -20.645 11.169 -8.110 1.00 63.22 183 GLY A O 1
ATOM 1460 N N . LEU A 1 184 ? -19.327 9.415 -8.544 1.00 70.06 184 LEU A N 1
ATOM 1461 C CA . LEU A 1 184 ? -18.815 9.929 -9.819 1.00 70.06 184 LEU A CA 1
ATOM 1462 C C . LEU A 1 184 ? -19.767 9.621 -10.990 1.00 70.06 184 LEU A C 1
ATOM 1464 O O . LEU A 1 184 ? -20.382 8.549 -11.033 1.00 70.06 184 LEU A O 1
ATOM 1468 N N . SER A 1 185 ? -19.845 10.506 -11.989 1.00 71.94 185 SER A N 1
ATOM 1469 C CA . SER A 1 185 ? -20.520 10.209 -13.263 1.00 71.94 185 SER A CA 1
ATOM 1470 C C . SER A 1 185 ? -19.809 9.083 -14.029 1.00 71.94 185 SER A C 1
ATOM 1472 O O . SER A 1 185 ? -18.681 8.701 -13.722 1.00 71.94 185 SER A O 1
ATOM 1474 N N . SER A 1 186 ? -20.434 8.510 -15.062 1.00 71.56 186 SER A N 1
ATOM 1475 C CA . SER A 1 186 ? -19.822 7.414 -15.840 1.00 71.56 186 SER A CA 1
ATOM 1476 C C . SER A 1 186 ? -18.502 7.805 -16.526 1.00 71.56 186 SER A C 1
ATOM 1478 O O . SER A 1 186 ? -17.602 6.972 -16.632 1.00 71.56 186 SER A O 1
ATOM 1480 N N . GLY A 1 187 ? -18.364 9.063 -16.961 1.00 70.31 187 GLY A N 1
ATOM 1481 C CA . GLY A 1 187 ? -17.125 9.584 -17.549 1.00 70.31 187 GLY A CA 1
ATOM 1482 C C . GLY A 1 187 ? -16.027 9.791 -16.505 1.00 70.31 187 GLY A C 1
ATOM 1483 O O . GLY A 1 187 ? -14.898 9.339 -16.696 1.00 70.31 187 GLY A O 1
ATOM 1484 N N . GLU A 1 188 ? -16.381 10.393 -15.370 1.00 76.19 188 GLU A N 1
ATOM 1485 C CA . GLU A 1 188 ? -15.463 10.610 -14.248 1.00 76.19 188 GLU A CA 1
ATOM 1486 C C . GLU A 1 188 ? -15.009 9.290 -13.630 1.00 76.19 188 GLU A C 1
ATOM 1488 O O . GLU A 1 188 ? -13.822 9.121 -13.386 1.00 76.19 188 GLU A O 1
ATOM 1493 N N . ARG A 1 189 ? -15.908 8.307 -13.481 1.00 74.50 189 ARG A N 1
ATOM 1494 C CA . ARG A 1 189 ? -15.558 6.949 -13.031 1.00 74.50 189 ARG A CA 1
ATOM 1495 C C . ARG A 1 189 ? -14.498 6.315 -13.915 1.00 74.50 189 ARG A C 1
ATOM 1497 O O . ARG A 1 189 ? -13.565 5.699 -13.414 1.00 74.50 189 ARG A O 1
ATOM 1504 N N . ARG A 1 190 ? -14.630 6.456 -15.235 1.00 73.44 190 ARG A N 1
ATOM 1505 C CA . ARG A 1 190 ? -13.668 5.877 -16.176 1.00 73.44 190 ARG A CA 1
ATOM 1506 C C . ARG A 1 190 ? -12.305 6.561 -16.084 1.00 73.44 190 ARG A C 1
ATOM 1508 O O . ARG A 1 190 ? -11.293 5.873 -16.127 1.00 73.44 190 ARG A O 1
ATOM 1515 N N . ALA A 1 191 ? -12.274 7.885 -15.943 1.00 75.31 191 ALA A N 1
ATOM 1516 C CA . ALA A 1 191 ? -11.027 8.620 -15.744 1.00 75.31 191 ALA A CA 1
ATOM 1517 C C . ALA A 1 191 ? -10.382 8.292 -14.387 1.00 75.31 191 ALA A C 1
ATOM 1519 O O . ALA A 1 191 ? -9.181 8.046 -14.315 1.00 75.31 191 ALA A O 1
ATOM 1520 N N . ALA A 1 192 ? -11.189 8.198 -13.331 1.00 79.19 192 ALA A N 1
ATOM 1521 C CA . ALA A 1 192 ? -10.736 7.905 -11.978 1.00 79.19 192 ALA A CA 1
ATOM 1522 C C . ALA A 1 192 ? -10.203 6.469 -11.810 1.00 79.19 192 ALA A C 1
ATOM 1524 O O . ALA A 1 192 ? -9.493 6.193 -10.851 1.00 79.19 192 ALA A O 1
ATOM 1525 N N . GLN A 1 193 ? -10.486 5.568 -12.759 1.00 84.62 193 GLN A N 1
ATOM 1526 C CA . GLN A 1 193 ? -9.914 4.217 -12.822 1.00 84.62 193 GLN A CA 1
ATOM 1527 C C . GLN A 1 193 ? -8.499 4.171 -13.417 1.00 84.62 193 GLN A C 1
ATOM 1529 O O . GLN A 1 193 ? -7.779 3.199 -13.199 1.00 84.62 193 GLN A O 1
ATOM 1534 N N . TYR A 1 194 ? -8.077 5.192 -14.165 1.00 88.50 194 TYR A N 1
ATOM 1535 C CA . TYR A 1 194 ? -6.758 5.200 -14.803 1.00 88.50 194 TYR A CA 1
ATOM 1536 C C . TYR A 1 194 ? -5.617 5.378 -13.807 1.00 88.50 194 TYR A C 1
ATOM 1538 O O . TYR A 1 194 ? -4.562 4.769 -13.973 1.00 88.50 194 TYR A O 1
ATOM 1546 N N . GLN A 1 195 ? -5.840 6.157 -12.752 1.00 86.81 195 GLN A N 1
ATOM 1547 C CA . GLN A 1 195 ? -4.862 6.346 -11.688 1.00 86.81 195 GLN A CA 1
ATOM 1548 C C . GLN A 1 195 ? -4.546 5.043 -10.931 1.00 86.81 195 GLN A C 1
ATOM 1550 O O . GLN A 1 195 ? -3.377 4.663 -10.932 1.00 86.81 195 GLN A O 1
ATOM 1555 N N . PRO A 1 196 ? -5.515 4.304 -10.352 1.00 89.75 196 PRO A N 1
ATOM 1556 C CA . PRO A 1 196 ? -5.224 3.024 -9.707 1.00 89.75 196 PRO A CA 1
ATOM 1557 C C . PRO A 1 196 ? -4.660 1.974 -10.672 1.00 89.75 196 PRO A C 1
ATOM 1559 O O . PRO A 1 196 ? -3.806 1.190 -10.269 1.00 89.75 196 PRO A O 1
ATOM 1562 N N . GLU A 1 197 ? -5.058 1.981 -11.952 1.00 93.81 197 GLU A N 1
ATOM 1563 C CA . GLU A 1 197 ? -4.446 1.112 -12.967 1.00 93.81 197 GLU A CA 1
ATOM 1564 C C . GLU A 1 197 ? -2.953 1.424 -13.161 1.00 93.81 197 GLU A C 1
ATOM 1566 O O . GLU A 1 197 ? -2.123 0.517 -13.127 1.00 93.81 197 GLU A O 1
ATOM 1571 N N . TYR A 1 198 ? -2.599 2.701 -13.338 1.00 92.06 198 TYR A N 1
ATOM 1572 C CA . TYR A 1 198 ? -1.204 3.123 -13.471 1.00 92.06 198 TYR A CA 1
ATOM 1573 C C . TYR A 1 198 ? -0.400 2.813 -12.201 1.00 92.06 198 TYR A C 1
ATOM 1575 O O . TYR A 1 198 ? 0.707 2.281 -12.288 1.00 92.06 198 TYR A O 1
ATOM 1583 N N . MET A 1 199 ? -0.974 3.080 -11.024 1.00 91.25 199 MET A N 1
ATOM 1584 C CA . MET A 1 199 ? -0.331 2.807 -9.737 1.00 91.25 199 MET A CA 1
ATOM 1585 C C . MET A 1 199 ? -0.101 1.315 -9.499 1.00 91.25 199 MET A C 1
ATOM 1587 O O . MET A 1 199 ? 0.944 0.965 -8.961 1.00 91.25 199 MET A O 1
ATOM 1591 N N . LEU A 1 200 ? -1.005 0.435 -9.944 1.00 94.12 200 LEU A N 1
ATOM 1592 C CA . LEU A 1 200 ? -0.766 -1.010 -9.929 1.00 94.12 200 LEU A CA 1
ATOM 1593 C C . LEU A 1 200 ? 0.459 -1.368 -10.770 1.00 94.12 200 LEU A C 1
ATOM 1595 O O . LEU A 1 200 ? 1.342 -2.078 -10.294 1.00 94.12 200 LEU A O 1
ATOM 1599 N N . TYR A 1 201 ? 0.532 -0.872 -12.008 1.00 95.25 201 TYR A N 1
ATOM 1600 C CA . TYR A 1 201 ? 1.668 -1.171 -12.880 1.00 95.25 201 TYR A CA 1
ATOM 1601 C C . TYR A 1 201 ? 2.979 -0.645 -12.296 1.00 95.25 201 TYR A C 1
ATOM 1603 O O . TYR A 1 201 ? 3.979 -1.356 -12.324 1.00 95.25 201 TYR A O 1
ATOM 1611 N N . ARG A 1 202 ? 2.973 0.559 -11.715 1.00 92.62 202 ARG A N 1
ATOM 1612 C CA . ARG A 1 202 ? 4.149 1.140 -11.056 1.00 92.62 202 ARG A CA 1
ATOM 1613 C C . ARG A 1 202 ? 4.560 0.349 -9.818 1.00 92.62 202 ARG A C 1
ATOM 1615 O O . ARG A 1 202 ? 5.737 0.053 -9.652 1.00 92.62 202 ARG A O 1
ATOM 1622 N N . ALA A 1 203 ? 3.599 -0.047 -8.984 1.00 91.38 203 ALA A N 1
ATOM 1623 C CA . ALA A 1 203 ? 3.858 -0.860 -7.802 1.00 91.38 203 ALA A CA 1
ATOM 1624 C C . ALA A 1 203 ? 4.487 -2.206 -8.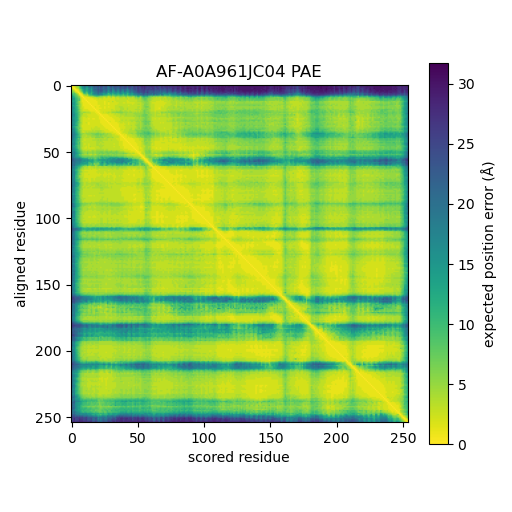177 1.00 91.38 203 ALA A C 1
ATOM 1626 O O . ALA A 1 203 ? 5.501 -2.578 -7.596 1.00 91.38 203 ALA A O 1
ATOM 1627 N N . VAL A 1 204 ? 3.961 -2.889 -9.199 1.00 93.19 204 VAL A N 1
ATOM 1628 C CA . VAL A 1 204 ? 4.579 -4.113 -9.732 1.00 93.19 204 VAL A CA 1
ATOM 1629 C C . VAL A 1 204 ? 5.968 -3.831 -10.311 1.00 93.19 204 VAL A C 1
ATOM 1631 O O . VAL A 1 204 ? 6.892 -4.598 -10.057 1.00 93.19 204 VAL A O 1
ATOM 1634 N N . GLY A 1 205 ? 6.151 -2.704 -11.006 1.00 92.81 205 GLY A N 1
ATOM 1635 C CA . GLY A 1 205 ? 7.462 -2.228 -11.452 1.00 92.81 205 GLY A CA 1
ATOM 1636 C C . GLY A 1 205 ? 8.477 -2.148 -10.307 1.00 92.81 205 GLY A C 1
ATOM 1637 O O . GLY A 1 205 ? 9.572 -2.689 -10.427 1.00 92.81 205 GLY A O 1
ATOM 1638 N N . HIS A 1 206 ? 8.098 -1.592 -9.152 1.00 90.12 206 HIS A N 1
ATOM 1639 C CA . HIS A 1 206 ? 8.964 -1.591 -7.966 1.00 90.12 206 HIS A CA 1
ATOM 1640 C C . HIS A 1 206 ? 9.303 -3.003 -7.463 1.00 90.12 206 HIS A C 1
ATOM 1642 O O . HIS A 1 206 ? 10.420 -3.212 -6.986 1.00 90.12 206 HIS A O 1
ATOM 1648 N N . GLN A 1 207 ? 8.374 -3.963 -7.578 1.00 88.88 207 GLN A N 1
ATOM 1649 C CA . GLN A 1 207 ? 8.595 -5.358 -7.175 1.00 88.88 207 GLN A CA 1
ATOM 1650 C C . GLN A 1 207 ? 9.506 -6.132 -8.143 1.00 88.88 207 GLN A C 1
ATOM 1652 O O . GLN A 1 207 ? 10.211 -7.052 -7.726 1.00 88.88 207 GLN A O 1
ATOM 1657 N N . ILE A 1 208 ? 9.503 -5.781 -9.431 1.00 88.50 208 ILE A N 1
ATOM 1658 C CA . ILE A 1 208 ? 10.434 -6.331 -10.429 1.00 88.50 208 ILE A CA 1
ATOM 1659 C C . ILE A 1 208 ? 11.837 -5.792 -10.171 1.00 88.50 208 ILE A C 1
ATOM 1661 O O . ILE A 1 208 ? 12.791 -6.560 -10.084 1.00 88.50 208 ILE A O 1
ATOM 1665 N N . GLU A 1 209 ? 11.933 -4.480 -9.983 1.00 82.62 209 GLU A N 1
ATOM 1666 C CA . GLU A 1 209 ? 13.190 -3.744 -9.870 1.00 82.62 209 GLU A CA 1
ATOM 1667 C C . GLU A 1 209 ? 13.733 -3.713 -8.436 1.00 82.62 209 GLU A C 1
ATOM 1669 O O . GLU A 1 209 ? 14.541 -2.839 -8.118 1.00 82.62 209 GLU A O 1
ATOM 1674 N N . ARG A 1 210 ? 13.269 -4.610 -7.540 1.00 68.62 210 ARG A N 1
ATOM 1675 C CA . ARG A 1 210 ? 13.626 -4.577 -6.111 1.00 68.62 210 ARG A CA 1
ATOM 1676 C C . ARG A 1 210 ? 15.136 -4.388 -5.964 1.00 68.62 210 ARG A C 1
ATOM 1678 O O . ARG A 1 210 ? 15.903 -5.256 -6.388 1.00 68.62 210 ARG A O 1
ATOM 1685 N N . PRO A 1 211 ? 15.569 -3.255 -5.395 1.00 61.03 211 PRO A N 1
ATOM 1686 C CA . PRO A 1 211 ? 16.918 -2.804 -5.627 1.00 61.03 211 PRO A CA 1
ATOM 1687 C C . PRO A 1 211 ? 17.906 -3.736 -4.934 1.00 61.03 211 PRO A C 1
ATOM 1689 O O . PRO A 1 211 ? 17.861 -3.932 -3.718 1.00 61.03 211 PRO A O 1
ATOM 1692 N N . GLY A 1 212 ? 18.831 -4.289 -5.717 1.00 61.94 212 GLY A N 1
ATOM 1693 C CA . GLY A 1 212 ? 20.059 -4.861 -5.184 1.00 61.94 212 GLY A CA 1
ATOM 1694 C C . GLY A 1 212 ? 20.893 -3.796 -4.463 1.00 61.94 212 GLY A C 1
ATOM 1695 O O . GLY A 1 212 ? 20.643 -2.588 -4.560 1.00 61.94 212 GLY A O 1
ATOM 1696 N N . LYS A 1 213 ? 21.923 -4.229 -3.727 1.00 60.22 213 LYS A N 1
ATOM 1697 C CA . LYS A 1 213 ? 22.869 -3.305 -3.083 1.00 60.22 213 LYS A CA 1
ATOM 1698 C C . LYS A 1 213 ? 23.438 -2.326 -4.127 1.00 60.22 213 LYS A C 1
ATOM 1700 O O . LYS A 1 213 ? 24.017 -2.760 -5.114 1.00 60.22 213 LYS A O 1
ATOM 1705 N N . GLY A 1 214 ? 23.299 -1.019 -3.881 1.00 68.00 214 GLY A N 1
ATOM 1706 C CA . GLY A 1 214 ? 23.946 0.043 -4.669 1.00 68.00 214 GLY A CA 1
ATOM 1707 C C . GLY A 1 214 ? 23.056 0.833 -5.638 1.00 68.00 214 GLY A C 1
ATOM 1708 O O . GLY A 1 214 ? 23.526 1.830 -6.178 1.00 68.00 214 GLY A O 1
ATOM 1709 N N . ILE A 1 215 ? 21.787 0.459 -5.830 1.00 76.75 215 ILE A N 1
ATOM 1710 C CA . ILE A 1 215 ? 20.865 1.22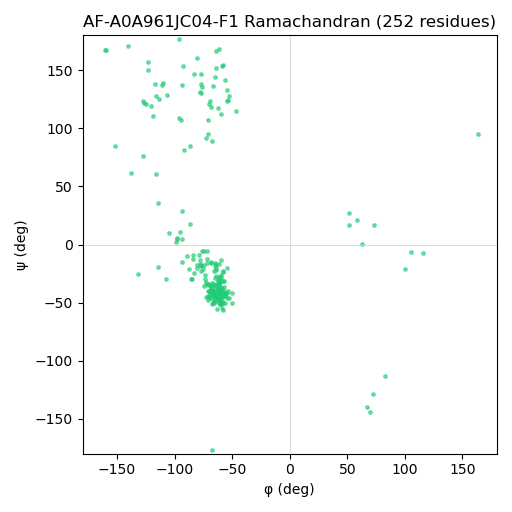1 -6.693 1.00 76.75 215 ILE A CA 1
ATOM 1711 C C . ILE A 1 215 ? 20.388 2.494 -5.976 1.00 76.75 215 ILE A C 1
ATOM 1713 O O . ILE A 1 215 ? 20.047 2.460 -4.788 1.00 76.75 215 ILE A O 1
ATOM 1717 N N . LYS A 1 216 ? 20.382 3.622 -6.697 1.00 83.94 216 LYS A N 1
ATOM 1718 C CA . LYS A 1 216 ? 19.836 4.902 -6.222 1.00 83.94 216 LYS A CA 1
ATOM 1719 C C . LYS A 1 216 ? 18.311 4.887 -6.290 1.00 83.94 216 LYS A C 1
ATOM 1721 O O . LYS A 1 216 ? 17.736 4.307 -7.209 1.00 83.94 216 LYS A O 1
ATOM 1726 N N . PHE A 1 217 ? 17.664 5.567 -5.347 1.00 83.06 217 PHE A N 1
ATOM 1727 C CA . PHE A 1 217 ? 16.204 5.667 -5.293 1.00 83.06 217 PHE A CA 1
ATOM 1728 C C . PHE A 1 217 ? 15.621 6.225 -6.602 1.00 83.06 217 PHE A C 1
ATOM 1730 O O . PHE A 1 217 ? 14.662 5.682 -7.134 1.00 83.06 217 PHE A O 1
ATOM 1737 N N . GLU A 1 218 ? 16.251 7.247 -7.182 1.00 86.81 218 GLU A N 1
ATOM 1738 C CA . GLU A 1 218 ? 15.788 7.895 -8.412 1.00 86.81 218 GLU A CA 1
ATOM 1739 C C . GLU A 1 218 ? 15.807 6.956 -9.625 1.00 86.81 218 GLU A C 1
ATOM 1741 O O . GLU A 1 218 ? 14.938 7.044 -10.493 1.00 86.81 218 GLU A O 1
ATOM 1746 N N . ASP A 1 219 ? 16.787 6.052 -9.693 1.00 87.88 219 ASP A N 1
ATOM 1747 C CA . ASP A 1 219 ? 16.878 5.075 -10.778 1.00 87.88 219 ASP A CA 1
ATOM 1748 C C . ASP A 1 219 ? 15.822 3.972 -10.612 1.00 87.88 219 ASP A C 1
ATOM 1750 O O . ASP A 1 219 ? 15.223 3.547 -11.601 1.00 87.88 219 ASP A O 1
ATOM 1754 N N . HIS A 1 220 ? 15.528 3.570 -9.368 1.00 85.88 220 HIS A N 1
ATOM 1755 C CA . HIS A 1 220 ? 14.441 2.634 -9.052 1.00 85.88 220 HIS A CA 1
ATOM 1756 C C . HIS A 1 220 ? 13.065 3.209 -9.410 1.00 85.88 220 HIS A C 1
ATOM 1758 O O . HIS A 1 220 ? 12.273 2.540 -10.075 1.00 85.88 220 HIS A O 1
ATOM 1764 N N . GLU A 1 221 ? 12.805 4.467 -9.047 1.00 87.31 221 GLU A N 1
ATOM 1765 C CA . GLU A 1 221 ? 11.577 5.178 -9.423 1.00 87.31 221 GLU A CA 1
ATOM 1766 C C . GLU A 1 221 ? 11.438 5.288 -10.947 1.00 87.31 221 GLU A C 1
ATOM 1768 O O . GLU A 1 221 ? 10.383 4.967 -11.495 1.00 87.31 221 GLU A O 1
ATOM 1773 N N . ARG A 1 222 ? 12.521 5.653 -11.652 1.00 90.31 222 ARG A N 1
ATOM 1774 C CA . ARG A 1 222 ? 12.522 5.762 -13.119 1.00 90.31 222 ARG A CA 1
ATOM 1775 C C . ARG A 1 222 ? 12.215 4.426 -13.793 1.00 90.31 222 ARG A C 1
ATOM 1777 O O . ARG A 1 222 ? 11.463 4.401 -14.767 1.00 90.31 222 ARG A O 1
ATOM 1784 N N . ALA A 1 223 ? 12.784 3.326 -13.302 1.00 90.75 223 ALA A N 1
ATOM 1785 C CA . ALA A 1 223 ? 12.545 1.997 -13.859 1.00 90.75 223 ALA A CA 1
ATOM 1786 C C . ALA A 1 223 ? 11.087 1.544 -13.650 1.00 90.75 223 ALA A C 1
ATOM 1788 O O . ALA A 1 223 ? 10.440 1.080 -14.596 1.00 90.75 223 ALA A O 1
ATOM 1789 N N . ALA A 1 224 ? 10.535 1.763 -12.452 1.00 91.19 224 ALA A N 1
ATOM 1790 C CA . ALA A 1 224 ? 9.136 1.468 -12.149 1.00 91.19 224 ALA A CA 1
ATOM 1791 C C . ALA A 1 224 ? 8.163 2.312 -12.994 1.00 91.19 224 ALA A C 1
ATOM 1793 O O . ALA A 1 224 ? 7.187 1.780 -13.531 1.00 91.19 224 ALA A O 1
ATOM 1794 N N . ASP A 1 225 ? 8.451 3.604 -13.180 1.00 91.31 225 ASP A N 1
ATOM 1795 C CA . ASP A 1 225 ? 7.661 4.484 -14.045 1.00 91.31 225 ASP A CA 1
ATOM 1796 C C . ASP A 1 225 ? 7.755 4.065 -15.520 1.00 91.31 225 ASP A C 1
ATOM 1798 O O . ASP A 1 225 ? 6.731 3.955 -16.196 1.00 91.31 225 ASP A O 1
ATOM 1802 N N . ALA A 1 226 ? 8.944 3.719 -16.021 1.00 92.75 226 ALA A N 1
ATOM 1803 C CA . ALA A 1 226 ? 9.110 3.221 -17.387 1.00 92.75 226 ALA A CA 1
ATOM 1804 C C . ALA A 1 226 ? 8.307 1.928 -17.638 1.00 92.75 226 ALA A C 1
ATOM 1806 O O . ALA A 1 226 ? 7.661 1.782 -18.686 1.00 92.75 226 ALA A O 1
ATOM 1807 N N . TYR A 1 227 ? 8.298 1.005 -16.668 1.00 94.62 227 TYR A N 1
ATOM 1808 C CA . TYR A 1 227 ? 7.465 -0.199 -16.701 1.00 94.62 227 TYR A CA 1
ATOM 1809 C C . TYR A 1 227 ? 5.972 0.160 -16.772 1.00 94.62 227 TYR A C 1
ATOM 1811 O O . TYR A 1 227 ? 5.261 -0.299 -17.678 1.00 94.62 227 TYR A O 1
ATOM 1819 N N . ALA A 1 228 ? 5.509 1.034 -15.874 1.00 94.25 228 ALA A N 1
ATOM 1820 C CA . ALA A 1 228 ? 4.115 1.458 -15.801 1.00 94.25 228 ALA A CA 1
ATOM 1821 C C . ALA A 1 228 ? 3.649 2.159 -17.079 1.00 94.25 228 ALA A C 1
ATOM 1823 O O . ALA A 1 228 ? 2.617 1.801 -17.649 1.00 94.25 228 ALA A O 1
ATOM 1824 N N . MET A 1 229 ? 4.440 3.106 -17.586 1.00 93.69 229 MET A N 1
ATOM 1825 C CA . MET A 1 229 ? 4.161 3.853 -18.812 1.00 93.69 229 MET A CA 1
ATOM 1826 C C . MET A 1 229 ? 4.042 2.932 -20.024 1.00 93.69 229 MET A C 1
ATOM 1828 O O . MET A 1 229 ? 3.141 3.120 -20.844 1.00 93.69 229 MET A O 1
ATOM 1832 N N . ARG A 1 230 ? 4.913 1.922 -20.146 1.00 95.06 230 ARG A N 1
ATOM 1833 C CA . ARG A 1 230 ? 4.857 0.947 -21.244 1.00 95.06 230 ARG A CA 1
ATOM 1834 C C . ARG A 1 230 ? 3.538 0.175 -21.237 1.00 95.06 230 ARG A C 1
ATOM 1836 O O . ARG A 1 230 ? 2.857 0.122 -22.265 1.00 95.06 230 ARG A O 1
ATOM 1843 N N . LEU A 1 231 ? 3.152 -0.392 -20.092 1.00 95.94 231 LEU A N 1
ATOM 1844 C CA . LEU A 1 231 ? 1.890 -1.129 -19.969 1.00 95.94 231 LEU A CA 1
ATOM 1845 C C . LEU A 1 231 ? 0.678 -0.215 -20.158 1.00 95.94 231 LEU A C 1
ATOM 1847 O O . LEU A 1 231 ? -0.263 -0.572 -20.869 1.00 95.94 231 LEU A O 1
ATOM 1851 N N . PHE A 1 232 ? 0.720 0.988 -19.589 1.00 94.75 232 PHE A N 1
ATOM 1852 C CA . PHE A 1 232 ? -0.379 1.941 -19.655 1.00 94.75 232 PHE A CA 1
ATOM 1853 C C . PHE A 1 232 ? -0.612 2.467 -21.079 1.00 94.75 232 PHE A C 1
ATOM 1855 O O . PHE A 1 232 ? -1.751 2.499 -21.545 1.00 94.75 232 PHE A O 1
ATOM 1862 N N . ARG A 1 233 ? 0.455 2.797 -21.822 1.00 94.25 233 ARG A N 1
ATOM 1863 C CA . ARG A 1 233 ? 0.374 3.183 -23.245 1.00 94.25 233 ARG A CA 1
ATOM 1864 C C . ARG A 1 233 ? -0.204 2.067 -24.107 1.00 94.25 233 ARG A C 1
ATOM 1866 O O . ARG A 1 233 ? -1.044 2.339 -24.960 1.00 94.25 233 ARG A O 1
ATOM 1873 N N . ARG A 1 234 ? 0.183 0.814 -23.849 1.00 94.00 234 ARG A N 1
ATOM 1874 C CA . ARG A 1 234 ? -0.390 -0.355 -24.534 1.00 94.00 234 ARG A CA 1
ATOM 1875 C C . ARG A 1 234 ? -1.867 -0.560 -24.185 1.00 94.00 234 ARG A C 1
ATOM 1877 O O . ARG A 1 234 ? -2.651 -0.946 -25.046 1.00 94.00 234 ARG A O 1
ATOM 1884 N N . ALA A 1 235 ? -2.251 -0.316 -22.935 1.00 93.06 235 ALA A N 1
ATOM 1885 C CA . ALA A 1 235 ? -3.625 -0.470 -22.466 1.00 93.06 235 ALA A CA 1
ATOM 1886 C C . ALA A 1 235 ? -4.568 0.624 -22.993 1.00 93.06 235 ALA A C 1
ATOM 1888 O O . ALA A 1 235 ? -5.741 0.333 -23.240 1.00 93.06 235 ALA A O 1
ATOM 1889 N N . HIS A 1 236 ? -4.057 1.850 -23.160 1.00 92.19 236 HIS A N 1
ATOM 1890 C CA . HIS A 1 236 ? -4.835 3.059 -23.447 1.00 92.19 236 HIS A CA 1
ATOM 1891 C C . HIS A 1 236 ? -4.175 3.945 -24.520 1.00 92.19 236 HIS A C 1
ATOM 1893 O O . HIS A 1 236 ? -3.860 5.105 -24.240 1.00 92.19 236 HIS A O 1
ATOM 1899 N N . PRO A 1 237 ? -3.987 3.463 -25.762 1.00 89.00 237 PRO A N 1
ATOM 1900 C CA . PRO A 1 237 ? -3.195 4.160 -26.785 1.00 89.00 237 PRO A CA 1
ATOM 1901 C C . PRO A 1 237 ? -3.685 5.584 -27.097 1.00 89.00 237 PRO A C 1
ATOM 1903 O O . PRO A 1 237 ? -2.878 6.466 -27.373 1.00 89.00 237 PRO A O 1
ATOM 1906 N N . LEU A 1 238 ? -4.994 5.837 -26.993 1.00 87.31 238 LEU A N 1
ATOM 1907 C CA . LEU A 1 238 ? -5.591 7.150 -27.275 1.00 87.31 238 LEU A CA 1
ATOM 1908 C C . LEU A 1 238 ? -5.525 8.134 -26.095 1.00 87.31 238 LEU A C 1
ATOM 1910 O O . LEU A 1 238 ? -5.571 9.343 -26.300 1.00 87.31 238 LEU A O 1
ATOM 1914 N N . TYR A 1 239 ? -5.427 7.637 -24.859 1.00 84.69 239 TYR A N 1
ATOM 1915 C CA . TYR A 1 239 ? -5.568 8.457 -23.646 1.00 84.69 239 TYR A CA 1
ATOM 1916 C C . TYR A 1 239 ? -4.285 8.559 -22.829 1.00 84.69 239 TYR A C 1
ATOM 1918 O O . TYR A 1 239 ? -4.139 9.499 -22.049 1.00 84.69 239 TYR A O 1
ATOM 1926 N N . ALA A 1 240 ? -3.337 7.641 -23.030 1.00 85.75 240 ALA A N 1
ATOM 1927 C CA . ALA A 1 240 ? -2.109 7.579 -22.253 1.00 85.75 240 ALA A CA 1
ATOM 1928 C C . ALA A 1 240 ? -1.315 8.884 -22.318 1.00 85.75 240 ALA A C 1
ATOM 1930 O O . ALA A 1 240 ? -0.867 9.365 -21.287 1.00 85.75 240 ALA A O 1
ATOM 1931 N N . ARG A 1 241 ? -1.199 9.515 -23.495 1.00 84.75 241 ARG A N 1
ATOM 1932 C CA . ARG A 1 241 ? -0.458 10.779 -23.625 1.00 84.75 241 ARG A CA 1
ATOM 1933 C C . ARG A 1 241 ? -1.060 11.897 -22.772 1.00 84.75 241 ARG A C 1
ATOM 1935 O O . ARG A 1 241 ? -0.323 12.603 -22.093 1.00 84.75 241 ARG A O 1
ATOM 1942 N N . ARG A 1 242 ? -2.388 12.047 -22.802 1.00 85.50 242 ARG A N 1
ATOM 1943 C CA . ARG A 1 242 ? -3.093 13.063 -22.012 1.00 85.50 242 ARG A CA 1
ATOM 1944 C C . ARG A 1 242 ? -2.981 12.763 -20.520 1.00 85.50 242 ARG A C 1
ATOM 1946 O O . ARG A 1 242 ? -2.568 13.635 -19.775 1.00 85.50 242 ARG A O 1
ATOM 1953 N N . PHE A 1 243 ? -3.283 11.532 -20.113 1.00 84.75 243 PHE A N 1
ATOM 1954 C CA . PHE A 1 243 ? -3.205 11.116 -18.713 1.00 84.75 243 PHE A CA 1
ATOM 1955 C C . PHE A 1 243 ? -1.796 11.311 -18.135 1.00 84.75 243 PHE A C 1
ATOM 1957 O O . PHE A 1 243 ? -1.640 11.959 -17.109 1.00 84.75 243 PHE A O 1
ATOM 1964 N N . LEU A 1 244 ? -0.758 10.821 -18.819 1.00 83.25 244 LEU A N 1
ATOM 1965 C CA . LEU A 1 244 ? 0.618 10.935 -18.331 1.00 83.25 244 LEU A CA 1
ATOM 1966 C C . LEU A 1 244 ? 1.053 12.398 -18.195 1.00 83.25 244 LEU A C 1
ATOM 1968 O O . LEU A 1 244 ? 1.730 12.738 -17.236 1.00 83.25 244 LEU A O 1
ATOM 1972 N N . ARG A 1 245 ? 0.632 13.282 -19.105 1.00 83.94 245 ARG A N 1
ATOM 1973 C CA . ARG A 1 245 ? 0.901 14.719 -18.985 1.00 83.94 245 ARG A CA 1
ATOM 1974 C C . ARG A 1 245 ? 0.148 15.346 -17.811 1.00 83.94 245 ARG A C 1
ATOM 1976 O O . ARG A 1 245 ? 0.759 16.032 -17.002 1.00 83.94 245 ARG A O 1
ATOM 1983 N N . ASP A 1 246 ? -1.159 15.110 -17.726 1.00 79.25 246 ASP A N 1
ATOM 1984 C CA . ASP A 1 246 ? -2.035 15.757 -16.744 1.00 79.25 246 ASP A CA 1
ATOM 1985 C C . ASP A 1 246 ? -1.683 15.330 -15.295 1.00 79.25 246 ASP A C 1
ATOM 1987 O O . ASP A 1 246 ? -1.936 16.079 -14.356 1.00 79.25 246 ASP A O 1
ATOM 1991 N N . PHE A 1 247 ? -1.038 14.170 -15.119 1.00 71.69 247 PHE A N 1
ATOM 1992 C CA . PHE A 1 247 ? -0.565 13.657 -13.825 1.00 71.69 247 PHE A CA 1
ATOM 1993 C C . PHE A 1 247 ? 0.960 13.775 -13.613 1.00 71.69 247 PHE A C 1
ATOM 1995 O O . PHE A 1 247 ? 1.486 13.227 -12.648 1.00 71.69 247 PHE A O 1
ATOM 2002 N N . GLY A 1 248 ? 1.684 14.489 -14.486 1.00 70.25 248 GLY A N 1
ATOM 2003 C CA . GLY A 1 248 ? 3.120 14.757 -14.305 1.00 70.25 248 GLY A CA 1
ATOM 2004 C C . GLY A 1 248 ? 4.056 13.563 -14.551 1.00 70.25 248 GLY A C 1
ATOM 2005 O O . GLY A 1 248 ? 5.220 13.610 -14.173 1.00 70.25 248 GLY A O 1
ATOM 2006 N N . PHE A 1 249 ? 3.579 12.507 -15.212 1.00 68.12 249 PHE A N 1
ATOM 2007 C CA . PHE A 1 249 ? 4.354 11.325 -15.623 1.00 68.12 249 PHE A CA 1
ATOM 2008 C C . PHE A 1 249 ? 4.918 11.435 -17.059 1.00 68.12 249 PHE A C 1
ATOM 2010 O O . PHE A 1 249 ? 5.438 10.468 -17.615 1.00 68.12 249 PHE A O 1
ATOM 2017 N N . GLY A 1 250 ? 4.738 12.585 -17.718 1.00 53.78 250 GLY A N 1
ATOM 2018 C CA . GLY A 1 250 ? 4.964 12.766 -19.157 1.00 53.78 250 GLY A CA 1
ATOM 2019 C C . GLY A 1 250 ? 6.423 12.889 -19.608 1.00 53.78 250 GLY A C 1
ATOM 2020 O O . GLY A 1 250 ? 6.699 12.573 -20.763 1.00 53.78 250 GLY A O 1
ATOM 2021 N N . ASP A 1 251 ? 7.343 13.284 -18.724 1.00 53.44 251 ASP A N 1
ATOM 2022 C CA . ASP A 1 251 ? 8.691 13.742 -19.115 1.00 53.44 251 ASP A CA 1
ATOM 2023 C C . ASP A 1 251 ? 9.794 12.666 -19.067 1.00 53.44 251 ASP A C 1
ATOM 2025 O O . ASP A 1 251 ? 10.971 12.968 -19.239 1.00 53.44 251 ASP A O 1
ATOM 2029 N N . LEU A 1 252 ? 9.451 11.386 -18.894 1.00 48.78 252 LEU A N 1
ATOM 2030 C CA . LEU A 1 252 ? 10.438 10.294 -18.793 1.00 48.78 252 LEU A CA 1
ATOM 2031 C C . LEU A 1 252 ? 10.758 9.583 -20.123 1.00 48.78 252 LEU A C 1
ATOM 2033 O O . LEU A 1 252 ? 11.111 8.405 -20.131 1.00 48.78 252 LEU A O 1
ATOM 2037 N N . GLY A 1 253 ? 10.649 10.271 -21.261 1.00 40.22 253 GLY A N 1
ATOM 2038 C CA . GLY A 1 253 ? 11.154 9.733 -22.528 1.00 40.22 253 GLY A CA 1
ATOM 2039 C C . GLY A 1 253 ? 10.610 10.432 -23.766 1.00 40.22 253 GLY A C 1
ATOM 2040 O O . GLY A 1 253 ? 9.544 10.057 -24.268 1.00 40.22 253 GLY A O 1
ATOM 2041 N N . ALA A 1 254 ? 11.381 11.406 -24.247 1.00 33.53 254 ALA A N 1
ATOM 2042 C CA . ALA A 1 254 ? 11.717 11.522 -25.662 1.00 33.53 254 ALA A CA 1
ATOM 2043 C C . ALA A 1 254 ? 13.109 10.904 -25.849 1.00 33.53 254 ALA A C 1
ATOM 2045 O O . ALA A 1 254 ? 13.948 11.118 -24.942 1.00 33.53 254 ALA A O 1
#

Nearest PDB structures (foldseek):
  4m0r-assembly1_A  TM=2.992E-01  e=4.774E+00  Mycobacterium tuberculosis
  4x5a-assembly1_A  TM=2.907E-01  e=9.160E+00  Mycobacterium tuberculosis

Foldseek 3Di:
DDPPPPPPQLVVQLLVCQQVVPLQSNQVSLVVVVVVACPCLVVLVVVLPDPCFQDDNPGQNLLSLLVSLQSCCQRPVPSSQVSLVVVCPDRGDPSNNQSSQQSVVVVVVDAPDDAVNQAGEHERCVQPDCVVVVVLVNVLVVLVDPLLNQANYEYEEAPVSCVCNLVCLLSHRHGYFHQHHPDDDPVRNVLRSLVRSLSSQLSSQSSVCVDDPPDRPVVSSLSSLVRSLVSSCVVCVPCSCVSCVVVVNNPSDD

Solvent-accessible surface area (backbone atoms only — not comparable to full-atom values): 14336 Å² total; per-residue (Å²): 138,84,89,74,83,71,68,85,49,42,65,58,41,25,52,51,14,51,68,66,68,35,61,70,48,26,49,54,19,50,55,50,44,62,73,55,52,72,75,50,50,67,60,54,50,54,60,72,66,48,71,69,53,47,45,80,50,80,84,46,42,48,55,45,52,48,51,54,50,52,50,32,46,75,72,37,51,67,61,28,51,55,51,45,59,53,55,71,75,45,84,47,22,70,68,40,43,52,48,49,53,50,57,48,47,70,75,64,84,60,53,79,43,56,53,93,80,69,21,37,27,41,65,35,70,91,68,57,74,56,63,69,58,50,55,50,49,56,58,52,43,65,73,56,43,76,57,52,68,54,31,65,30,36,41,37,38,58,37,87,86,41,69,63,52,46,74,50,20,76,77,50,61,41,36,51,38,45,39,76,66,90,88,62,53,79,67,54,45,58,58,58,49,49,56,38,51,41,50,49,39,26,36,41,24,33,51,75,56,56,72,60,97,87,66,53,68,70,58,45,52,50,51,9,46,53,48,15,50,54,53,42,36,71,74,32,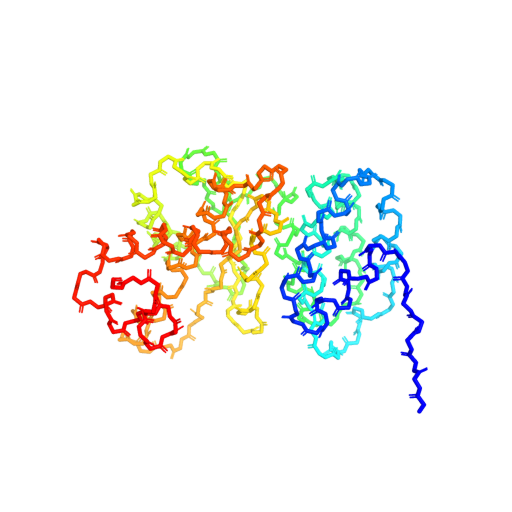72,90,49,33,68,58,53,30,46,79,70,71,64,54,84,86,70,132

Radius of gyration: 18.22 Å; Cα contacts (8 Å, |Δi|>4): 305; chains: 1; bounding box: 45×47×50 Å

Secondary structure (DSSP, 8-state):
---------HHHHHHHHHHTT-HHHHHHHHHHHHHHGGGGHHHHHHHHHSGGGTS--SSSHHHHHHHHHHHHHHH-HHHHHHHHHHHHTS---HHHHHHHHHHHHHHTT--SEEETTTEEEEE-GGG--SHHHHHHHHHHHHHHGGGGGGSS-EEEEEHHHHTTGGGGGGGSSSEEEEE--TT--HHHHHHHTHHHHHHHHHHHHHHHS-PPTT--HHHHHHHHHHHHHHHHHHH-TTTHHHHHHHTT-TTS--

Sequence (254 aa):
MRYEETSSLPVDRLLRGLRTARVSAVWGAARELRALGPDWVPLMRAELHTPDWTEAPRGRGDKVLGVLLALLDEFDHEAFQAEVERLLQRELHPQNRRVVALFAQRLSNRPADLLHRTVPVHVAEELGDPAPVLKMLRKWARRVGDDITRAAWIDIAPSQGQDDFSRYNALFSGVVLTWSGAGLSSGERRAAQYQPEYMLYRAVGHQIERPGKGIKFEDHERAADAYAMRLFRRAHPLYARRFLRDFGFGDLGA